Protein AF-A0A7L2CNX6-F1 (afdb_monomer)

Radius of gyration: 17.87 Å; Cα contacts (8 Å, |Δi|>4): 231; chains: 1; bounding box: 44×36×53 Å

Organism: Catharus fuscescens (NCBI:txid159581)

Secondary structure (DSSP, 8-state):
-HHHHHHHHHHHHHHHTT--EEETTEEE-GGGSTTHHHHHHHHHHHHHHHHIIIIIHH-GGGHHHHHHHHHHHHHH-HHHHHHHHHHHHHH-GGGTT--PPPPTT--HHHHHHHHT--EETTEEPPHHHHHHHHHHHHHHHHHHTT----SS---S--TT-HHHHHHHHHHHHTSPPPTTHHHHHHHHHHHHH-

Foldseek 3Di:
DVVVLVVVLCQLLCQLVQHWHDDPNDTDHLVVDPCSNVVSLLVVLLVLLVCLQPVCLVVVVVLQSSLQSVQACCVVPVSSVVSNCVNLCQQQVLLVVDDDDDDPPDDPVNNLSSNNWDADPNDTDDPVSSLSSNLSSLSSVLNNQDHYHPDDDDDDDRSRHCVSVVVSLVSLVPDDDDPPNSVSSNVSSVVRHD

Structure (mmCIF, N/CA/C/O backbone):
data_AF-A0A7L2CNX6-F1
#
_entry.id   AF-A0A7L2CNX6-F1
#
loop_
_atom_site.group_PDB
_atom_site.id
_atom_site.type_symbol
_atom_site.label_atom_id
_atom_site.label_alt_id
_atom_site.label_comp_id
_atom_site.label_asym_id
_atom_site.label_entity_id
_atom_site.label_seq_id
_atom_site.pdbx_PDB_ins_code
_atom_site.Cartn_x
_atom_site.Cartn_y
_atom_site.Cartn_z
_atom_site.occupancy
_atom_site.B_iso_or_equiv
_atom_site.auth_seq_id
_atom_site.auth_comp_id
_atom_site.auth_asym_id
_atom_site.auth_atom_id
_atom_site.pdbx_PDB_model_num
ATOM 1 N N . ALA A 1 1 ? 5.196 7.530 21.872 1.00 60.91 1 ALA A N 1
ATOM 2 C CA . ALA A 1 1 ? 4.866 7.168 20.475 1.00 60.91 1 ALA A CA 1
ATOM 3 C C . ALA A 1 1 ? 3.649 6.236 20.382 1.00 60.91 1 ALA A C 1
ATOM 5 O O . ALA A 1 1 ? 2.694 6.595 19.706 1.00 60.91 1 ALA A O 1
ATOM 6 N N . GLY A 1 2 ? 3.628 5.094 21.087 1.00 75.31 2 GLY A N 1
ATOM 7 C CA . GLY A 1 2 ? 2.545 4.097 20.969 1.00 75.31 2 GLY A CA 1
ATOM 8 C C . GLY A 1 2 ? 1.130 4.559 21.358 1.00 75.31 2 GLY A C 1
ATOM 9 O O . GLY A 1 2 ? 0.169 4.114 20.741 1.00 75.31 2 GLY A O 1
ATOM 10 N N . SER A 1 3 ? 0.978 5.488 22.313 1.00 83.81 3 SER A N 1
ATOM 11 C CA . SER A 1 3 ? -0.341 6.018 22.715 1.00 83.81 3 SER A CA 1
ATOM 12 C C . SER A 1 3 ? -1.053 6.748 21.574 1.00 83.81 3 SER A C 1
ATOM 14 O O . SER A 1 3 ? -2.189 6.423 21.248 1.00 83.81 3 SER A O 1
ATOM 16 N N . LYS A 1 4 ? -0.351 7.660 20.893 1.00 90.31 4 LYS A N 1
ATOM 17 C CA . LYS A 1 4 ? -0.883 8.406 19.745 1.00 90.31 4 LYS A CA 1
ATOM 18 C C . LYS A 1 4 ? -1.206 7.490 18.561 1.00 90.31 4 LYS A C 1
ATOM 20 O O . LYS A 1 4 ? -2.188 7.702 17.860 1.00 90.31 4 LYS A O 1
ATOM 25 N N . LEU A 1 5 ? -0.406 6.443 18.353 1.00 93.00 5 LEU A N 1
ATOM 26 C CA . LEU A 1 5 ? -0.666 5.455 17.305 1.00 93.00 5 LEU A CA 1
ATOM 27 C C . LEU A 1 5 ? -1.949 4.661 17.580 1.00 93.00 5 LEU A C 1
ATOM 29 O O . LEU A 1 5 ? -2.739 4.414 16.672 1.00 93.00 5 LEU A O 1
ATOM 33 N N . ARG A 1 6 ? -2.180 4.311 18.849 1.00 94.50 6 ARG A N 1
ATOM 34 C CA . ARG A 1 6 ? -3.416 3.672 19.298 1.00 94.50 6 ARG A CA 1
ATOM 35 C C . ARG A 1 6 ? -4.632 4.577 19.129 1.00 94.50 6 ARG A C 1
ATOM 37 O O . ARG A 1 6 ? -5.648 4.100 18.648 1.00 94.50 6 ARG A O 1
ATOM 44 N N . GLU A 1 7 ? -4.520 5.868 19.426 1.00 94.50 7 GLU A N 1
ATOM 45 C CA . GLU A 1 7 ? -5.604 6.828 19.169 1.00 94.50 7 GLU A CA 1
ATOM 46 C C . GLU A 1 7 ? -5.980 6.890 17.682 1.00 94.50 7 GLU A C 1
ATOM 48 O O . GLU A 1 7 ? -7.164 6.883 17.341 1.00 94.50 7 GLU A O 1
ATOM 53 N N . VAL A 1 8 ? -4.983 6.909 16.787 1.00 95.31 8 VAL A N 1
ATOM 54 C CA . VAL A 1 8 ? -5.210 6.871 15.332 1.00 95.31 8 VAL A CA 1
ATOM 55 C C . VAL A 1 8 ? -5.908 5.573 14.929 1.00 95.31 8 VAL A C 1
ATOM 57 O O . VAL A 1 8 ? -6.919 5.617 14.226 1.00 95.31 8 VAL A O 1
ATOM 60 N N . PHE A 1 9 ? -5.411 4.431 15.408 1.00 96.81 9 PHE A N 1
ATOM 61 C CA . PHE A 1 9 ? -6.010 3.125 15.150 1.00 96.81 9 PHE A CA 1
ATOM 62 C C . PHE A 1 9 ? -7.468 3.055 15.620 1.00 96.81 9 PHE A C 1
ATOM 64 O O . PHE A 1 9 ? -8.355 2.712 14.839 1.00 96.81 9 PHE A O 1
ATOM 71 N N . ASP A 1 10 ? -7.728 3.432 16.873 1.00 96.00 10 ASP A N 1
ATOM 72 C CA . ASP A 1 10 ? -9.058 3.384 17.477 1.00 96.00 10 ASP A CA 1
ATOM 73 C C . ASP A 1 10 ? -10.023 4.319 16.737 1.00 96.00 10 ASP A C 1
ATOM 75 O O . ASP A 1 10 ? -11.170 3.947 16.483 1.00 96.00 10 ASP A O 1
ATOM 79 N N . LYS A 1 11 ? -9.564 5.507 16.320 1.00 96.44 11 LYS A N 1
ATOM 80 C CA . LYS A 1 11 ? -10.368 6.438 15.518 1.00 96.44 11 LYS A CA 1
ATOM 81 C C . LYS A 1 11 ? -10.762 5.834 14.168 1.00 96.44 11 LYS A C 1
ATOM 83 O O . LYS A 1 11 ? -11.933 5.910 13.800 1.00 96.44 11 LYS A O 1
ATOM 88 N N . ILE A 1 12 ? -9.820 5.217 13.452 1.00 97.31 12 ILE A N 1
ATOM 89 C CA . ILE A 1 12 ? -10.097 4.558 12.167 1.00 97.31 12 ILE A CA 1
ATOM 90 C C . ILE A 1 12 ? -11.059 3.385 12.378 1.00 97.31 12 ILE A C 1
ATOM 92 O O . ILE A 1 12 ? -12.101 3.322 11.729 1.00 97.31 12 ILE A O 1
ATOM 96 N N . ASN A 1 13 ? -10.755 2.493 13.322 1.00 97.00 13 ASN A N 1
ATOM 97 C CA . ASN A 1 13 ? -11.573 1.316 13.595 1.00 97.00 13 ASN A CA 1
ATOM 98 C C . ASN A 1 13 ? -13.007 1.688 14.007 1.00 97.00 13 ASN A C 1
ATOM 100 O O . ASN A 1 13 ? -13.966 1.070 13.545 1.00 97.00 13 ASN A O 1
ATOM 104 N N . ASN A 1 14 ? -13.172 2.724 14.836 1.00 97.19 14 ASN A N 1
ATOM 105 C CA . ASN A 1 14 ? -14.490 3.214 15.235 1.00 97.19 14 ASN A CA 1
ATOM 106 C C . ASN A 1 14 ? -15.290 3.736 14.032 1.00 97.19 14 ASN A C 1
ATOM 108 O O . ASN A 1 14 ? -16.451 3.353 13.892 1.00 97.19 14 ASN A O 1
ATOM 112 N N . LEU A 1 15 ? -14.672 4.530 13.146 1.00 97.38 15 LEU A N 1
ATOM 113 C CA . LEU A 1 15 ? -15.329 5.020 11.929 1.00 97.38 15 LEU A CA 1
ATOM 114 C C . LEU A 1 15 ? -15.769 3.860 11.022 1.00 97.38 15 LEU A C 1
ATOM 116 O O . LEU A 1 15 ? -16.915 3.830 10.581 1.00 97.38 15 LEU A O 1
ATOM 120 N N . LEU A 1 16 ? -14.886 2.881 10.786 1.00 97.06 16 LEU A N 1
ATOM 121 C CA . LEU A 1 16 ? -15.191 1.699 9.967 1.00 97.06 16 LEU A CA 1
ATOM 122 C C . LEU A 1 16 ? -16.268 0.800 10.591 1.00 97.06 16 LEU A C 1
ATOM 124 O O . LEU A 1 16 ? -17.010 0.138 9.875 1.00 97.06 16 LEU A O 1
ATOM 128 N N . SER A 1 17 ? -16.388 0.812 11.920 1.00 96.31 17 SER A N 1
ATOM 129 C CA . SER A 1 17 ? -17.415 0.069 12.664 1.00 96.31 17 SER A CA 1
ATOM 130 C C . SER A 1 17 ? -18.761 0.805 12.753 1.00 96.31 17 SER A C 1
ATOM 132 O O . SER A 1 17 ? -19.629 0.395 13.522 1.00 96.31 17 SER A O 1
ATOM 134 N N . GLY A 1 18 ? -18.942 1.918 12.032 1.00 95.38 18 GLY A N 1
ATOM 135 C CA . GLY A 1 18 ? -20.197 2.677 12.037 1.00 95.38 18 GLY A CA 1
ATOM 136 C C . GLY A 1 18 ? -20.381 3.624 13.223 1.00 95.38 18 GLY A C 1
ATOM 137 O O . GLY A 1 18 ? -21.450 4.218 13.362 1.00 95.38 18 GLY A O 1
ATOM 138 N N . LYS A 1 19 ? -19.372 3.778 14.089 1.00 96.69 19 LYS A N 1
ATOM 139 C CA . LYS A 1 19 ? -19.439 4.721 15.211 1.00 96.69 19 LYS A CA 1
ATOM 140 C C . LYS A 1 19 ? -19.106 6.130 14.734 1.00 96.69 19 LYS A C 1
ATOM 142 O O . LYS A 1 19 ? -18.299 6.326 13.827 1.00 96.69 19 LYS A O 1
ATOM 147 N N . ALA A 1 20 ? -19.683 7.115 15.412 1.00 95.12 20 ALA A N 1
ATOM 148 C CA . ALA A 1 20 ? -19.363 8.509 15.165 1.00 95.12 20 ALA A CA 1
ATOM 149 C C . ALA A 1 20 ? -17.946 8.845 15.662 1.00 95.12 20 ALA A C 1
ATOM 151 O O . ALA A 1 20 ? -17.548 8.446 16.760 1.00 95.12 20 ALA A O 1
ATOM 152 N N . VAL A 1 21 ? -17.194 9.605 14.869 1.00 96.25 21 VAL A N 1
ATOM 153 C CA . VAL A 1 21 ? -15.847 10.090 15.202 1.00 96.25 21 VAL A CA 1
ATOM 154 C C . VAL A 1 21 ? -15.786 11.608 15.088 1.00 96.25 21 VAL A C 1
ATOM 156 O O . VAL A 1 21 ? -16.472 12.207 14.266 1.00 96.25 21 VAL A O 1
ATOM 159 N N . GLN A 1 22 ? -14.960 12.241 15.920 1.00 92.81 22 GLN A N 1
ATOM 160 C CA . GLN A 1 22 ? -14.791 13.696 15.919 1.00 92.81 22 GLN A CA 1
ATOM 161 C C . GLN A 1 22 ? -13.712 14.127 14.915 1.00 92.81 22 GLN A C 1
ATOM 163 O O . GLN A 1 22 ? -12.582 13.617 14.933 1.00 92.81 22 GLN A O 1
ATOM 168 N N . THR A 1 23 ? -14.040 15.083 14.051 1.00 87.50 23 THR A N 1
ATOM 169 C CA . THR A 1 23 ? -13.145 15.687 13.055 1.00 87.50 23 THR A CA 1
ATOM 170 C C . THR A 1 23 ? -13.333 17.201 13.084 1.00 87.50 23 THR A C 1
ATOM 172 O O . THR A 1 23 ? -14.424 17.663 12.785 1.00 87.50 23 THR A O 1
ATOM 175 N N . GLU A 1 24 ? -12.311 17.975 13.461 1.00 83.44 24 GLU A N 1
ATOM 176 C CA . GLU A 1 24 ? -12.323 19.453 13.350 1.00 83.44 24 GLU A CA 1
ATOM 177 C C . GLU A 1 24 ? -13.603 20.136 13.892 1.00 83.44 24 GLU A C 1
ATOM 179 O O . GLU A 1 24 ? -14.121 21.085 13.317 1.00 83.44 24 GLU A O 1
ATOM 184 N N . GLY A 1 25 ? -14.141 19.633 15.011 1.00 85.06 25 GLY A N 1
ATOM 185 C CA . GLY A 1 25 ? -15.358 20.161 15.646 1.00 85.06 25 GLY A CA 1
ATOM 186 C C . GLY A 1 25 ? -16.683 19.588 15.123 1.00 85.06 25 GLY A C 1
ATOM 187 O O . GLY A 1 25 ? -17.740 19.954 15.630 1.00 85.06 25 GLY A O 1
ATOM 188 N N . GLN A 1 26 ? -16.648 18.669 14.158 1.00 89.31 26 GLN A N 1
ATOM 189 C CA . GLN A 1 26 ? -17.812 17.969 13.616 1.00 89.31 26 GLN A CA 1
ATOM 190 C C . GLN A 1 26 ? -17.783 16.476 13.962 1.00 89.31 26 GLN A C 1
ATOM 192 O O . GLN A 1 26 ? -16.728 15.842 13.986 1.00 89.31 26 GLN A O 1
ATOM 197 N N . SER A 1 27 ? -18.961 15.898 14.200 1.00 93.06 27 SER A N 1
ATOM 198 C CA . SER A 1 27 ? -19.123 14.459 14.408 1.00 93.06 27 SER A CA 1
ATOM 199 C C . SER A 1 27 ? -19.567 13.793 13.107 1.00 93.06 27 SER A C 1
ATOM 201 O O . SER A 1 27 ? -20.631 14.111 12.575 1.00 93.06 27 SER A O 1
ATOM 203 N N . VAL A 1 28 ? -18.748 12.876 12.593 1.00 94.31 28 VAL A N 1
ATOM 204 C CA . VAL A 1 28 ? -18.967 12.193 11.311 1.00 94.31 28 VAL A CA 1
ATOM 205 C C . VAL A 1 28 ? -19.185 10.704 11.555 1.00 94.31 28 VAL A C 1
ATOM 207 O O . VAL A 1 28 ? -18.494 10.100 12.374 1.00 94.31 28 VAL A O 1
ATOM 210 N N . SER A 1 29 ? -20.125 10.100 10.827 1.00 95.19 29 SER A N 1
ATOM 211 C CA . SER A 1 29 ? -20.353 8.652 10.827 1.00 95.19 29 SER A CA 1
ATOM 212 C C . SER A 1 29 ? -20.569 8.146 9.405 1.00 95.19 29 SER A C 1
ATOM 214 O O . SER A 1 29 ? -21.284 8.771 8.623 1.00 95.19 29 SER A O 1
ATOM 216 N N . VAL A 1 30 ? -20.029 6.968 9.085 1.00 95.88 30 VAL A N 1
ATOM 217 C CA . VAL A 1 30 ? -20.265 6.312 7.786 1.00 95.88 30 VAL A 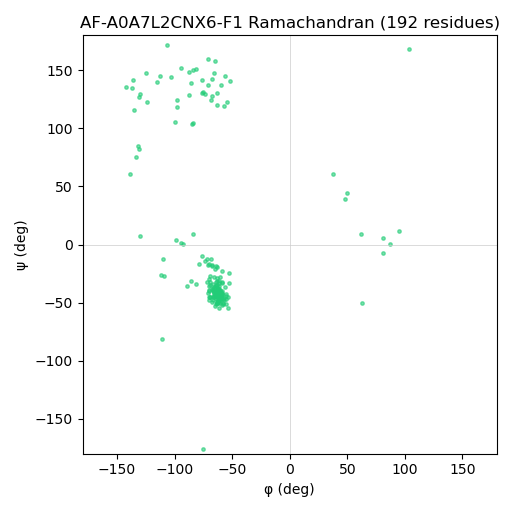CA 1
ATOM 218 C C . VAL A 1 30 ? -21.729 5.920 7.570 1.00 95.88 30 VAL A C 1
ATOM 220 O O . VAL A 1 30 ? -22.137 5.727 6.431 1.00 95.88 30 VAL A O 1
ATOM 223 N N . THR A 1 31 ? -22.535 5.846 8.635 1.00 94.62 31 THR A N 1
ATOM 224 C CA . THR A 1 31 ? -23.971 5.525 8.559 1.00 94.62 31 THR A CA 1
ATOM 225 C C . THR A 1 31 ? -24.836 6.685 8.059 1.00 94.62 31 THR A C 1
ATOM 227 O O . THR A 1 31 ? -26.009 6.478 7.762 1.00 94.62 31 THR A O 1
ATOM 230 N N . GLN A 1 32 ? -24.277 7.895 7.930 1.00 94.25 32 GLN A N 1
ATOM 231 C CA . GLN A 1 32 ? -24.988 9.070 7.407 1.00 94.25 32 GLN A CA 1
ATOM 232 C C . GLN A 1 32 ? -25.280 8.976 5.902 1.00 94.25 32 GLN A C 1
ATOM 234 O O . GLN A 1 32 ? -26.114 9.723 5.396 1.00 94.25 32 GLN A O 1
ATOM 239 N N . HIS A 1 33 ? -24.608 8.077 5.176 1.00 95.38 33 HIS A N 1
ATOM 240 C CA . HIS A 1 33 ? -24.810 7.893 3.744 1.00 95.38 33 HIS A CA 1
ATOM 241 C C . HIS A 1 33 ? -24.725 6.405 3.373 1.00 95.38 33 HIS A C 1
ATOM 243 O O . HIS A 1 33 ? -23.776 5.740 3.788 1.00 95.38 33 HIS A O 1
ATOM 249 N N . PRO A 1 34 ? -25.637 5.867 2.541 1.00 95.69 34 PRO A N 1
ATOM 250 C CA . PRO A 1 34 ? -25.654 4.439 2.202 1.00 95.69 34 PRO A CA 1
ATOM 251 C C . PRO A 1 34 ? -24.363 3.955 1.520 1.00 95.69 34 PRO A C 1
ATOM 253 O O . PRO A 1 34 ? -23.979 2.803 1.674 1.00 95.69 34 PRO A O 1
ATOM 256 N N . GLN A 1 35 ? -23.663 4.838 0.802 1.00 97.06 35 GLN A N 1
ATOM 257 C CA . GLN A 1 35 ? -22.378 4.535 0.149 1.00 97.06 35 GLN A CA 1
ATOM 258 C C . GLN A 1 35 ? -21.151 4.905 1.004 1.00 97.06 35 GLN A C 1
ATOM 260 O O . GLN A 1 35 ? -20.018 4.767 0.547 1.00 97.06 35 GLN A O 1
ATOM 265 N N . GLY A 1 36 ? -21.359 5.419 2.222 1.00 96.56 36 GLY A N 1
ATOM 266 C CA . GLY A 1 36 ? -20.293 5.970 3.059 1.00 96.56 36 GLY A CA 1
ATOM 267 C C . GLY A 1 36 ? -19.232 4.934 3.418 1.00 96.56 36 GLY A C 1
ATOM 268 O O . GLY A 1 36 ? -18.043 5.207 3.280 1.00 96.56 36 GLY A O 1
ATOM 269 N N . LEU A 1 37 ? -19.650 3.729 3.815 1.00 96.81 37 LEU A N 1
ATOM 270 C CA . LEU A 1 37 ? -18.730 2.670 4.235 1.00 96.81 37 LEU A CA 1
ATOM 271 C C . LEU A 1 37 ? -17.796 2.226 3.097 1.00 96.81 37 LEU A C 1
ATOM 273 O O . LEU A 1 37 ? -16.577 2.223 3.264 1.00 96.81 37 LEU A O 1
ATOM 277 N N . ASP A 1 38 ? -18.358 1.930 1.925 1.00 97.25 38 ASP A N 1
ATOM 278 C CA . ASP A 1 38 ? -17.596 1.511 0.742 1.00 97.25 38 ASP A CA 1
ATOM 279 C C . ASP A 1 38 ? -16.625 2.599 0.275 1.00 97.25 38 ASP A C 1
ATOM 281 O O . ASP A 1 38 ? -15.468 2.317 -0.053 1.00 97.25 38 ASP A O 1
ATOM 285 N N . PHE A 1 39 ? -17.069 3.858 0.304 1.00 98.06 39 PHE A N 1
ATOM 286 C CA . PHE A 1 39 ? -16.223 4.998 -0.021 1.00 98.06 39 PHE A CA 1
ATOM 287 C C . PHE A 1 39 ? -15.055 5.154 0.962 1.00 98.06 39 PHE A C 1
ATOM 289 O O . PHE A 1 39 ? -13.919 5.369 0.530 1.00 98.06 39 PHE A O 1
ATOM 296 N N . VAL A 1 40 ? -15.301 5.014 2.271 1.00 98.00 40 VAL A N 1
ATOM 297 C CA . VAL A 1 40 ? -14.238 5.096 3.284 1.00 98.00 40 VAL A CA 1
ATOM 298 C C . VAL A 1 40 ? -13.248 3.945 3.140 1.00 98.00 40 VAL A C 1
ATOM 300 O O . VAL A 1 40 ? -12.048 4.203 3.212 1.00 98.00 40 VAL A O 1
ATOM 303 N N . TYR A 1 41 ? -13.696 2.713 2.872 1.00 98.44 41 TYR A N 1
ATOM 304 C CA . TYR A 1 41 ? -12.778 1.600 2.605 1.00 98.44 41 TYR A CA 1
ATOM 305 C C . TYR A 1 41 ? -11.836 1.905 1.438 1.00 98.44 41 TYR A C 1
ATOM 307 O O . TYR A 1 41 ? -10.620 1.768 1.582 1.00 98.44 41 TYR A O 1
ATOM 315 N N . TYR A 1 42 ? -12.383 2.393 0.321 1.00 98.69 42 TYR A N 1
ATOM 316 C CA . TYR A 1 42 ? -11.588 2.781 -0.842 1.00 98.69 42 TYR A CA 1
ATOM 317 C C . TYR A 1 42 ? -10.593 3.901 -0.513 1.00 98.69 42 TYR A C 1
ATOM 319 O O . TYR A 1 42 ? -9.396 3.777 -0.772 1.00 98.69 42 TYR A O 1
ATOM 327 N N . LYS A 1 43 ? -11.060 4.991 0.108 1.00 98.56 43 LYS A N 1
ATOM 328 C CA . LYS A 1 43 ? -10.210 6.154 0.399 1.00 98.56 43 LYS A CA 1
ATOM 329 C C . LYS A 1 43 ? -9.153 5.892 1.458 1.00 98.56 43 LYS A C 1
ATOM 331 O O . LYS A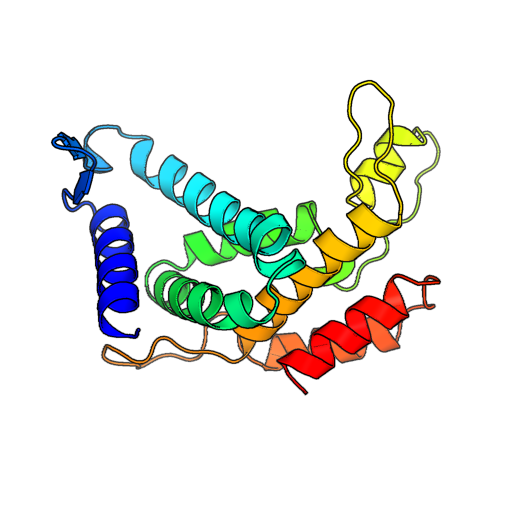 1 43 ? -8.049 6.422 1.343 1.00 98.56 43 LYS A O 1
ATOM 336 N N . LEU A 1 44 ? -9.459 5.076 2.459 1.00 98.56 44 LEU A N 1
ATOM 337 C CA . LEU A 1 44 ? -8.498 4.685 3.481 1.00 98.56 44 LEU A CA 1
ATOM 338 C C . LEU A 1 44 ? -7.378 3.827 2.880 1.00 98.56 44 LEU A C 1
ATOM 340 O O . LEU A 1 44 ? -6.204 4.126 3.089 1.00 98.56 44 LEU A O 1
ATOM 344 N N . ALA A 1 45 ? -7.734 2.813 2.089 1.00 98.75 45 ALA A N 1
ATOM 345 C CA . ALA A 1 45 ? -6.770 1.974 1.385 1.00 98.75 45 ALA A CA 1
ATOM 346 C C . ALA A 1 45 ? -5.888 2.790 0.421 1.00 98.75 45 ALA A C 1
ATOM 348 O O . ALA A 1 45 ? -4.661 2.677 0.460 1.00 98.75 45 ALA A O 1
ATOM 349 N N . GLU A 1 46 ? -6.494 3.682 -0.376 1.00 98.69 46 GLU A N 1
ATOM 350 C CA . GLU A 1 46 ? -5.774 4.627 -1.242 1.00 98.69 46 GLU A CA 1
ATOM 351 C C . GLU A 1 46 ? -4.782 5.482 -0.432 1.00 98.69 46 GLU A C 1
ATOM 353 O O . GLU A 1 46 ? -3.648 5.712 -0.860 1.00 98.69 46 GLU A O 1
ATOM 358 N N . LYS A 1 47 ? -5.194 5.954 0.753 1.00 98.62 47 LYS A N 1
ATOM 359 C CA . LYS A 1 47 ? -4.369 6.806 1.613 1.00 98.62 47 LYS A CA 1
ATOM 360 C C . LYS A 1 47 ? -3.149 6.070 2.167 1.00 98.62 47 LYS A C 1
ATOM 362 O O . LYS A 1 47 ? -2.079 6.673 2.198 1.00 98.62 47 LYS A O 1
ATOM 367 N N . PHE A 1 48 ? -3.272 4.798 2.550 1.00 98.62 48 PHE A N 1
ATOM 368 C CA . PHE A 1 48 ? -2.122 3.999 2.987 1.00 98.62 48 PHE A CA 1
ATOM 369 C C . PHE A 1 48 ? -1.073 3.846 1.881 1.00 98.62 48 PHE A C 1
ATOM 371 O O . PHE A 1 48 ? 0.106 4.088 2.128 1.00 98.62 48 PHE A O 1
ATOM 378 N N . VAL A 1 49 ? -1.492 3.548 0.645 1.00 98.69 49 VAL A N 1
ATOM 379 C CA . VAL A 1 49 ? -0.563 3.482 -0.500 1.00 98.69 49 VAL A CA 1
ATOM 380 C C . VAL A 1 49 ? 0.096 4.840 -0.757 1.00 98.69 49 VAL A C 1
ATOM 382 O O . VAL A 1 49 ? 1.300 4.902 -0.987 1.00 98.69 49 VAL A O 1
ATOM 385 N N . LYS A 1 50 ? -0.656 5.944 -0.631 1.00 98.44 50 LYS A N 1
ATOM 386 C CA . LYS A 1 50 ? -0.105 7.307 -0.751 1.00 98.44 50 LYS A CA 1
ATOM 387 C C . LYS A 1 50 ? 0.931 7.651 0.322 1.00 98.44 50 LYS A C 1
ATOM 389 O O . LYS A 1 50 ? 1.834 8.430 0.041 1.00 98.44 50 LYS A O 1
ATOM 394 N N . HIS A 1 51 ? 0.820 7.109 1.537 1.00 98.31 51 HIS A N 1
ATOM 395 C CA . HIS A 1 51 ? 1.890 7.256 2.529 1.00 98.31 51 HIS A CA 1
ATOM 396 C C . HIS A 1 51 ? 3.158 6.514 2.093 1.00 98.31 51 HIS A C 1
ATOM 398 O O . HIS A 1 51 ? 4.242 7.071 2.230 1.00 98.31 51 HIS A O 1
ATOM 404 N N . GLY A 1 52 ? 3.016 5.317 1.510 1.00 98.25 52 GLY A N 1
ATOM 405 C CA . GLY A 1 52 ? 4.125 4.581 0.896 1.00 98.25 52 GLY A CA 1
ATOM 406 C C . GLY A 1 52 ? 4.817 5.376 -0.215 1.00 98.25 52 GLY A C 1
ATOM 407 O O . GLY A 1 52 ? 6.030 5.501 -0.219 1.00 98.25 52 GLY A O 1
ATOM 408 N N . GLU A 1 53 ? 4.030 5.964 -1.115 1.00 97.12 53 GLU A N 1
ATOM 409 C CA . GLU A 1 53 ? 4.505 6.765 -2.255 1.00 97.12 53 GLU A CA 1
ATOM 410 C C . GLU A 1 53 ? 5.139 8.112 -1.862 1.00 97.12 53 GLU A C 1
ATOM 412 O O . GLU A 1 53 ? 5.937 8.666 -2.613 1.00 97.12 53 GLU A O 1
ATOM 417 N N . GLY A 1 54 ? 4.740 8.677 -0.721 1.00 96.81 54 GLY A N 1
ATOM 418 C CA . GLY A 1 54 ? 5.179 9.993 -0.266 1.00 96.81 54 GLY A CA 1
ATOM 419 C C . GLY A 1 54 ? 6.082 9.909 0.955 1.00 96.81 54 GLY A C 1
ATOM 420 O O . GLY A 1 54 ? 7.296 10.000 0.853 1.00 96.81 54 GLY A O 1
ATOM 421 N N . GLU A 1 55 ? 5.483 9.776 2.135 1.00 97.12 55 GLU A N 1
ATOM 422 C CA . GLU A 1 55 ? 6.189 9.863 3.418 1.00 97.12 55 GLU A CA 1
ATOM 423 C C . GLU A 1 55 ? 7.289 8.806 3.561 1.00 97.12 55 GLU A C 1
ATOM 425 O O . GLU A 1 55 ? 8.418 9.155 3.910 1.00 97.12 55 GLU A O 1
ATOM 430 N N . VAL A 1 56 ? 6.985 7.550 3.220 1.00 98.25 56 VAL A N 1
ATOM 431 C CA . VAL A 1 56 ? 7.936 6.435 3.328 1.00 98.25 56 VAL A CA 1
ATOM 432 C C . VAL A 1 56 ? 9.065 6.567 2.312 1.00 98.25 56 VAL A C 1
ATOM 434 O O . VAL A 1 56 ? 10.188 6.212 2.638 1.00 98.25 56 VAL A O 1
ATOM 437 N N . SER A 1 57 ? 8.813 7.140 1.133 1.00 95.69 57 SER A N 1
ATOM 438 C CA . SER A 1 57 ? 9.843 7.404 0.116 1.00 95.69 57 SER A CA 1
ATOM 439 C C . SER A 1 57 ? 10.904 8.425 0.538 1.00 95.69 57 SER A C 1
ATOM 441 O O . SER A 1 57 ? 11.980 8.453 -0.053 1.00 95.69 57 SER A O 1
ATOM 443 N N . PHE A 1 58 ? 10.617 9.275 1.531 1.00 94.19 58 PHE A N 1
ATOM 444 C CA . PHE A 1 58 ? 11.579 10.250 2.071 1.00 94.19 58 PHE A CA 1
ATOM 445 C C . PHE A 1 58 ? 12.058 9.904 3.486 1.00 94.19 58 PHE A C 1
ATOM 447 O O . PHE A 1 58 ? 13.162 10.281 3.868 1.00 94.19 58 PHE A O 1
ATOM 454 N N . HIS A 1 59 ? 11.238 9.197 4.266 1.00 96.94 59 HIS A N 1
ATOM 455 C CA . HIS A 1 59 ? 11.511 8.837 5.655 1.00 96.94 59 HIS A CA 1
ATOM 456 C C . HIS A 1 59 ? 11.224 7.349 5.845 1.00 96.94 59 HIS A C 1
ATOM 458 O O . HIS A 1 59 ? 10.132 6.966 6.267 1.00 96.94 59 HIS A O 1
ATOM 464 N N . HIS A 1 60 ? 12.200 6.502 5.523 1.00 96.69 60 HIS A N 1
ATOM 465 C CA . HIS A 1 60 ? 12.007 5.050 5.447 1.00 96.69 60 HIS A CA 1
ATOM 466 C C . HIS A 1 60 ? 11.455 4.451 6.757 1.00 96.69 60 HIS A C 1
ATOM 468 O O . HIS A 1 60 ? 10.560 3.608 6.723 1.00 96.69 60 HIS A O 1
ATOM 474 N N . ASP A 1 61 ? 11.888 4.968 7.911 1.00 95.62 61 ASP A N 1
ATOM 475 C CA . ASP A 1 61 ? 11.436 4.531 9.241 1.00 95.62 61 ASP A CA 1
ATOM 476 C C . ASP A 1 61 ? 9.938 4.763 9.498 1.00 95.62 61 ASP A C 1
ATOM 478 O O . ASP A 1 61 ? 9.343 4.124 10.370 1.00 95.62 61 ASP A O 1
ATOM 482 N N . SER A 1 62 ? 9.288 5.649 8.732 1.00 97.38 62 SER A N 1
ATOM 483 C CA . SER A 1 62 ? 7.836 5.856 8.821 1.00 97.38 62 SER A CA 1
ATOM 484 C C . SER A 1 62 ? 7.036 4.635 8.342 1.00 97.38 62 SER A C 1
ATOM 486 O O . SER A 1 62 ? 5.875 4.481 8.734 1.00 97.38 62 SER A O 1
ATOM 488 N N . ALA A 1 63 ? 7.654 3.712 7.587 1.00 98.25 63 ALA A N 1
ATOM 489 C CA . ALA A 1 63 ? 7.018 2.474 7.141 1.00 98.25 63 ALA A CA 1
ATOM 490 C C . ALA A 1 63 ? 6.431 1.674 8.311 1.00 98.25 63 ALA A C 1
ATOM 492 O O . ALA A 1 63 ? 5.287 1.232 8.237 1.00 98.25 63 ALA A O 1
ATOM 493 N N . PHE A 1 64 ? 7.171 1.529 9.415 1.00 97.62 64 PHE A N 1
ATOM 494 C CA . PHE A 1 64 ? 6.785 0.686 10.550 1.00 97.62 64 PHE A CA 1
ATOM 495 C C . PHE A 1 64 ? 5.519 1.166 11.288 1.00 97.62 64 PHE A C 1
ATOM 497 O O . PHE A 1 64 ? 4.587 0.368 11.442 1.00 97.62 64 PHE A O 1
ATOM 504 N N . PRO A 1 65 ? 5.410 2.435 11.742 1.00 97.44 65 PRO A N 1
ATOM 505 C CA . PRO A 1 65 ? 4.190 2.912 12.391 1.00 97.44 65 PRO A CA 1
ATOM 506 C C . PRO A 1 65 ? 2.979 2.922 11.447 1.00 97.44 65 PRO A C 1
ATOM 508 O O . PRO A 1 65 ? 1.864 2.666 11.901 1.00 97.44 65 PRO A O 1
ATOM 511 N N . ILE A 1 66 ? 3.164 3.161 10.144 1.00 98.06 66 ILE A N 1
ATOM 512 C CA . ILE A 1 66 ? 2.065 3.089 9.168 1.00 98.06 66 ILE A CA 1
ATOM 513 C C . ILE A 1 66 ? 1.615 1.631 8.977 1.00 98.06 66 ILE A C 1
ATOM 515 O O . ILE A 1 66 ? 0.421 1.326 9.055 1.00 98.06 66 ILE A O 1
ATOM 519 N N . ALA A 1 67 ? 2.571 0.720 8.780 1.00 98.00 67 ALA A N 1
ATOM 520 C CA . ALA A 1 67 ? 2.330 -0.696 8.534 1.00 98.00 67 ALA A CA 1
ATOM 521 C C . ALA A 1 67 ? 1.632 -1.394 9.704 1.00 98.00 67 ALA A C 1
ATOM 523 O O . ALA A 1 67 ? 0.698 -2.162 9.482 1.00 98.00 67 ALA A O 1
ATOM 524 N N . VAL A 1 68 ? 2.024 -1.108 10.950 1.00 96.56 68 VAL A N 1
ATOM 525 C CA . VAL A 1 68 ? 1.404 -1.756 12.117 1.00 96.56 68 VAL A CA 1
ATOM 526 C C . VAL A 1 68 ? -0.068 -1.354 12.287 1.00 96.56 68 VAL A C 1
ATOM 528 O O . VAL A 1 68 ? -0.885 -2.189 12.678 1.00 96.56 68 VAL A O 1
ATOM 531 N N . VAL A 1 69 ? -0.429 -0.108 11.946 1.00 97.50 69 VAL A N 1
ATOM 532 C CA . VAL A 1 69 ? -1.830 0.347 11.938 1.00 97.50 69 VAL A CA 1
ATOM 533 C C . VAL A 1 69 ? -2.605 -0.362 10.834 1.00 97.50 69 VAL A C 1
ATOM 535 O O . VAL A 1 69 ? -3.668 -0.914 11.111 1.00 97.50 69 VAL A O 1
ATOM 538 N N . LEU A 1 70 ? -2.076 -0.392 9.605 1.00 97.94 70 LEU A N 1
ATOM 539 C CA . LEU A 1 70 ? -2.735 -1.078 8.493 1.00 97.94 70 LEU A CA 1
ATOM 540 C C . LEU A 1 70 ? -2.904 -2.577 8.767 1.00 97.94 70 LEU A C 1
ATOM 542 O O . LEU A 1 70 ? -3.993 -3.091 8.553 1.00 97.94 70 LEU A O 1
ATOM 546 N N . SER A 1 71 ? -1.889 -3.262 9.301 1.00 96.06 71 SER A N 1
ATOM 547 C CA . SER A 1 71 ? -1.973 -4.682 9.675 1.00 96.06 71 SER A CA 1
ATOM 548 C C . SER A 1 71 ? -3.141 -4.946 10.636 1.00 96.06 71 SER A C 1
ATOM 550 O O . SER A 1 71 ? -3.970 -5.818 10.383 1.00 96.06 71 SER A O 1
ATOM 552 N N . GLY A 1 72 ? -3.296 -4.130 11.686 1.00 95.31 72 GLY A N 1
ATOM 553 C CA . GLY A 1 72 ? -4.431 -4.269 12.604 1.00 95.31 72 GLY A CA 1
ATOM 554 C C . GLY A 1 72 ? -5.784 -3.936 11.969 1.00 95.31 72 GLY A C 1
ATOM 555 O O . GLY A 1 72 ? -6.777 -4.602 12.251 1.00 95.31 72 GLY A O 1
ATOM 556 N N . ILE A 1 73 ? -5.844 -2.912 11.109 1.00 97.00 73 ILE A N 1
ATOM 557 C CA . ILE A 1 73 ? -7.084 -2.572 10.400 1.00 97.00 73 ILE A CA 1
ATOM 558 C C . ILE A 1 73 ? -7.455 -3.685 9.422 1.00 97.00 73 ILE A C 1
ATOM 560 O O . ILE A 1 73 ? -8.630 -4.008 9.320 1.00 97.00 73 ILE A O 1
ATOM 564 N N . TRP A 1 74 ? -6.481 -4.303 8.759 1.00 96.75 74 TRP A N 1
ATOM 565 C CA . TRP A 1 74 ? -6.687 -5.442 7.868 1.00 96.75 74 TRP A CA 1
ATOM 566 C C . TRP A 1 74 ? -7.232 -6.649 8.635 1.00 96.75 74 TRP A C 1
ATOM 568 O O . TRP A 1 74 ? -8.191 -7.270 8.187 1.00 96.75 74 TRP A O 1
ATOM 578 N N . GLU A 1 75 ? -6.691 -6.945 9.820 1.00 94.06 75 GLU A N 1
ATOM 579 C CA . GLU A 1 75 ? -7.204 -8.025 10.676 1.00 94.06 75 GLU A CA 1
ATOM 580 C C . GLU A 1 75 ? -8.681 -7.834 11.055 1.00 94.06 75 GLU A C 1
ATOM 582 O O . GLU A 1 75 ? -9.438 -8.804 11.071 1.00 94.06 75 GLU A O 1
ATOM 587 N N . LEU A 1 76 ? -9.099 -6.599 11.349 1.00 94.31 76 LEU A N 1
ATOM 588 C CA . LEU A 1 76 ? -10.478 -6.293 11.750 1.00 94.31 76 LEU A CA 1
ATOM 589 C C . LEU A 1 76 ? -11.423 -6.064 10.561 1.00 94.31 76 LEU A C 1
ATOM 591 O O . LEU A 1 76 ? -12.611 -6.367 10.650 1.00 94.31 76 LEU A O 1
ATOM 595 N N . HIS A 1 77 ? -10.904 -5.530 9.456 1.00 96.00 77 HIS A N 1
ATOM 596 C CA . HIS A 1 77 ? -11.649 -5.131 8.261 1.00 96.00 77 HIS A CA 1
ATOM 597 C C . HIS A 1 77 ? -10.941 -5.650 6.997 1.00 96.00 77 HIS A C 1
ATOM 599 O O . HIS A 1 77 ? -10.343 -4.853 6.266 1.00 96.00 77 HIS A O 1
ATOM 605 N N . PRO A 1 78 ? -11.025 -6.962 6.683 1.00 96.25 78 PRO A N 1
ATOM 606 C CA . PRO A 1 78 ? -10.270 -7.575 5.582 1.00 96.25 78 PRO A CA 1
ATOM 607 C C . PRO A 1 78 ? -10.432 -6.881 4.227 1.00 96.25 78 PRO A C 1
ATOM 609 O O . PRO A 1 78 ? -9.472 -6.753 3.471 1.00 96.25 78 PRO A O 1
ATOM 612 N N . ARG A 1 79 ? -11.619 -6.318 3.967 1.00 97.44 79 ARG A N 1
ATOM 613 C CA . ARG A 1 79 ? -11.924 -5.563 2.745 1.00 97.44 79 ARG A CA 1
ATOM 614 C C . ARG A 1 79 ? -11.007 -4.350 2.530 1.00 97.44 79 ARG A C 1
ATOM 616 O O . ARG A 1 79 ? -10.715 -4.019 1.385 1.00 97.44 79 ARG A O 1
ATOM 623 N N . VAL A 1 80 ? -10.533 -3.692 3.596 1.00 98.38 80 VAL A N 1
ATOM 624 C CA . VAL A 1 80 ? -9.550 -2.594 3.481 1.00 98.38 80 VAL A CA 1
ATOM 625 C C . VAL A 1 80 ? -8.231 -3.118 2.927 1.00 98.38 80 VAL A C 1
ATOM 627 O O . VAL A 1 80 ? -7.624 -2.467 2.082 1.00 98.38 80 VAL A O 1
ATOM 630 N N . GLY A 1 81 ? -7.812 -4.296 3.380 1.00 98.12 81 GLY A N 1
ATOM 631 C CA . GLY A 1 81 ? -6.596 -4.949 2.924 1.00 98.12 81 GLY A CA 1
ATOM 632 C C . GLY A 1 81 ? -6.643 -5.371 1.460 1.00 98.12 81 GLY A C 1
ATOM 633 O O . GLY A 1 81 ? -5.717 -5.075 0.707 1.00 98.12 81 GLY A O 1
ATOM 634 N N . ASP A 1 82 ? -7.760 -5.953 1.020 1.00 98.25 82 ASP A N 1
ATOM 635 C CA . ASP A 1 82 ? -7.951 -6.322 -0.389 1.00 98.25 82 ASP A CA 1
ATOM 636 C C . ASP A 1 82 ? -7.892 -5.091 -1.309 1.00 98.25 82 ASP A C 1
ATOM 638 O O . ASP A 1 82 ? -7.239 -5.105 -2.355 1.00 98.25 82 ASP A O 1
ATOM 642 N N . ILE A 1 83 ? -8.529 -3.986 -0.902 1.00 98.69 83 ILE A N 1
ATOM 643 C CA . ILE A 1 83 ? -8.504 -2.735 -1.673 1.00 98.69 83 ILE A CA 1
ATOM 644 C C . ILE A 1 83 ? -7.122 -2.064 -1.592 1.00 98.69 83 ILE A C 1
ATOM 646 O O . ILE A 1 83 ? -6.679 -1.455 -2.568 1.00 98.69 83 ILE A O 1
ATOM 650 N N . PHE A 1 84 ? -6.408 -2.203 -0.470 1.00 98.75 84 PHE A N 1
ATOM 651 C CA . PHE A 1 84 ? -5.021 -1.753 -0.347 1.00 98.75 84 PHE A CA 1
ATOM 652 C C . PHE A 1 84 ? -4.128 -2.477 -1.354 1.00 98.75 84 PHE A C 1
ATOM 654 O O . PHE A 1 84 ? -3.425 -1.808 -2.109 1.00 98.75 84 PHE A O 1
ATOM 661 N N . LEU A 1 85 ? -4.215 -3.810 -1.436 1.00 98.50 85 LEU A N 1
ATOM 662 C CA . LEU A 1 85 ? -3.493 -4.588 -2.444 1.00 98.50 85 LEU A CA 1
ATOM 663 C C . LEU A 1 85 ? -3.881 -4.156 -3.860 1.00 98.50 85 LEU A C 1
ATOM 665 O O . LEU A 1 85 ? -3.003 -3.967 -4.695 1.00 98.50 85 LEU A O 1
ATOM 669 N N . ALA A 1 86 ? -5.166 -3.912 -4.134 1.00 98.38 86 ALA A N 1
ATOM 670 C CA . ALA A 1 86 ? -5.601 -3.425 -5.444 1.00 98.38 86 ALA A CA 1
ATOM 671 C C . ALA A 1 86 ? -4.952 -2.076 -5.818 1.00 98.38 86 ALA A C 1
ATOM 673 O O . ALA A 1 86 ? -4.475 -1.903 -6.944 1.00 98.38 86 ALA A O 1
ATOM 674 N N . HIS A 1 87 ? -4.892 -1.125 -4.881 1.00 98.50 87 HIS A N 1
ATOM 675 C CA . HIS A 1 87 ? -4.208 0.151 -5.099 1.00 98.50 87 HIS A CA 1
ATOM 676 C C . HIS A 1 87 ? -2.697 -0.012 -5.247 1.00 98.50 87 HIS A C 1
ATOM 678 O O . HIS A 1 87 ? -2.117 0.582 -6.160 1.00 98.50 87 HIS A O 1
ATOM 684 N N . LEU A 1 88 ? -2.077 -0.808 -4.374 1.00 98.44 88 LEU A N 1
ATOM 685 C CA . LEU A 1 88 ? -0.640 -1.052 -4.362 1.00 98.44 88 LEU A CA 1
ATOM 686 C C . LEU A 1 88 ? -0.203 -1.714 -5.667 1.00 98.44 88 LEU A C 1
ATOM 688 O O . LEU A 1 88 ? 0.677 -1.191 -6.335 1.00 98.44 88 LEU A O 1
ATOM 692 N N . HIS A 1 89 ? -0.867 -2.792 -6.084 1.00 97.31 89 HIS A N 1
ATOM 693 C CA . HIS A 1 89 ? -0.539 -3.523 -7.309 1.00 97.31 89 HIS A CA 1
ATOM 694 C C . HIS A 1 89 ? -0.732 -2.664 -8.562 1.00 97.31 89 HIS A C 1
ATOM 696 O O . HIS A 1 89 ? 0.029 -2.782 -9.518 1.00 97.31 89 HIS A O 1
ATOM 702 N N . LYS A 1 90 ? -1.735 -1.776 -8.568 1.00 95.25 90 LYS A N 1
ATOM 703 C CA . LYS A 1 90 ? -1.957 -0.856 -9.689 1.00 95.25 90 LYS A CA 1
ATOM 704 C C . LYS A 1 90 ? -0.887 0.235 -9.765 1.00 95.25 90 LYS A C 1
ATOM 706 O O . LYS A 1 90 ? -0.483 0.599 -10.863 1.00 95.25 90 LYS A O 1
ATOM 711 N N . LYS A 1 91 ? -0.479 0.800 -8.624 1.00 96.31 91 LYS A N 1
ATOM 712 C CA . LYS A 1 91 ? 0.520 1.883 -8.572 1.00 96.31 91 LYS A CA 1
ATOM 713 C C . LYS A 1 91 ? 1.957 1.372 -8.661 1.00 96.31 91 LYS A C 1
ATOM 715 O O . LYS A 1 91 ? 2.796 2.050 -9.234 1.00 96.31 91 LYS A O 1
ATOM 720 N N . CYS A 1 92 ? 2.218 0.197 -8.106 1.00 97.12 92 CYS A N 1
ATOM 721 C CA . CYS A 1 92 ? 3.507 -0.472 -8.036 1.00 97.12 92 CYS A CA 1
ATOM 722 C C . CYS A 1 92 ? 3.327 -1.929 -8.500 1.00 97.12 92 CYS A C 1
ATOM 724 O O . CYS A 1 92 ? 3.193 -2.828 -7.664 1.00 97.12 92 CYS A O 1
ATOM 726 N N . PRO A 1 93 ? 3.312 -2.204 -9.818 1.00 95.12 93 PRO A N 1
ATOM 727 C CA . PRO A 1 93 ? 3.151 -3.571 -10.338 1.00 95.12 93 PRO A CA 1
ATOM 728 C C . PRO A 1 93 ? 4.246 -4.533 -9.842 1.00 95.12 93 PRO A C 1
ATOM 730 O O . PRO A 1 93 ? 4.032 -5.740 -9.735 1.00 95.12 93 PRO A O 1
ATOM 733 N N . TYR A 1 94 ? 5.393 -3.985 -9.442 1.00 95.81 94 TYR A N 1
ATOM 734 C CA . TYR A 1 94 ? 6.531 -4.702 -8.869 1.00 95.81 94 TYR A CA 1
ATOM 735 C C . TYR A 1 94 ? 6.270 -5.293 -7.473 1.00 95.81 94 TYR A C 1
ATOM 737 O O . TYR A 1 94 ? 7.031 -6.134 -7.003 1.00 95.81 94 TYR A O 1
ATOM 745 N N . SER A 1 95 ? 5.179 -4.904 -6.809 1.00 96.12 95 SER A N 1
ATOM 746 C CA . SER A 1 95 ? 4.707 -5.570 -5.585 1.00 96.12 95 SER A CA 1
ATOM 747 C C . SER A 1 95 ? 4.069 -6.948 -5.849 1.00 96.12 95 SER A C 1
ATOM 749 O O . SER A 1 95 ? 3.934 -7.735 -4.916 1.00 96.12 95 SER A O 1
ATOM 751 N N . VAL A 1 96 ? 3.742 -7.280 -7.110 1.00 93.44 96 VAL A N 1
ATOM 752 C CA . VAL A 1 96 ? 3.219 -8.594 -7.569 1.00 93.44 96 VAL A CA 1
ATOM 753 C C . VAL A 1 96 ? 4.304 -9.503 -8.186 1.00 93.44 96 VAL A C 1
ATOM 755 O O . VAL A 1 96 ? 4.041 -10.659 -8.510 1.00 93.44 96 VAL A O 1
ATOM 758 N N . PRO A 1 97 ? 5.573 -9.077 -8.175 1.00 80.94 97 PRO A N 1
ATOM 759 C CA . PRO A 1 97 ? 6.633 -9.486 -9.105 1.00 80.94 97 PRO A CA 1
ATOM 760 C C . PRO A 1 97 ? 6.189 -9.694 -10.547 1.00 80.94 97 PRO A C 1
ATOM 762 O O . PRO A 1 97 ? 6.283 -10.786 -11.104 1.00 80.94 97 PRO A O 1
ATOM 765 N N . PHE A 1 98 ? 5.671 -8.640 -11.166 1.00 84.56 98 PHE A N 1
ATOM 766 C CA . PHE A 1 98 ? 5.283 -8.680 -12.567 1.00 84.56 98 PHE A CA 1
ATOM 767 C C . PHE A 1 98 ? 5.877 -7.486 -13.308 1.00 84.56 98 PHE A C 1
ATOM 769 O O . PHE A 1 98 ? 5.717 -6.347 -12.872 1.00 84.56 98 PHE A O 1
ATOM 776 N N . TYR A 1 99 ? 6.533 -7.749 -14.440 1.00 86.00 99 TYR A N 1
ATOM 777 C CA . TYR A 1 99 ? 6.975 -6.726 -15.384 1.00 86.00 99 TYR A CA 1
ATOM 778 C C . TYR A 1 99 ? 5.971 -6.654 -16.537 1.00 86.00 99 TYR A C 1
ATOM 780 O O . TYR A 1 99 ? 5.936 -7.565 -17.369 1.00 86.00 99 TYR A O 1
ATOM 788 N N . PRO A 1 100 ? 5.121 -5.610 -16.592 1.00 83.69 100 PRO A N 1
ATOM 789 C CA . PRO A 1 100 ? 4.172 -5.448 -17.681 1.00 83.69 100 PRO A CA 1
ATOM 790 C C . PRO A 1 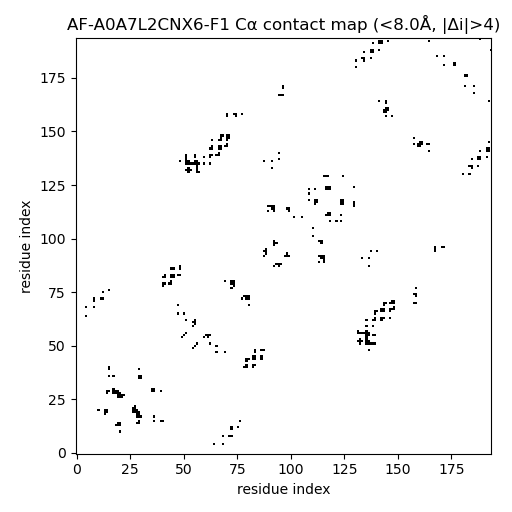100 ? 4.894 -5.412 -19.026 1.00 83.69 100 PRO A C 1
ATOM 792 O O . PRO A 1 100 ? 5.704 -4.526 -19.276 1.00 83.69 100 PRO A O 1
ATOM 795 N N . ALA A 1 101 ? 4.586 -6.362 -19.908 1.00 87.38 101 ALA A N 1
ATOM 796 C CA . ALA A 1 101 ? 5.058 -6.325 -21.284 1.00 87.38 101 ALA A CA 1
ATOM 797 C C . ALA A 1 101 ? 4.246 -5.304 -22.092 1.00 87.38 101 ALA A C 1
ATOM 799 O O . ALA A 1 101 ? 3.021 -5.204 -21.946 1.00 87.38 101 ALA A O 1
ATOM 800 N N . ARG A 1 102 ? 4.917 -4.569 -22.984 1.00 89.56 102 ARG A N 1
ATOM 801 C CA . ARG A 1 102 ? 4.234 -3.685 -23.930 1.00 89.56 102 ARG A CA 1
ATOM 802 C C . ARG A 1 102 ? 3.448 -4.528 -24.931 1.00 89.56 102 ARG A C 1
ATOM 804 O O . ARG A 1 102 ? 4.022 -5.374 -25.611 1.00 89.56 102 ARG A O 1
ATOM 811 N N . LYS A 1 103 ? 2.143 -4.281 -25.039 1.00 90.19 103 LYS A N 1
ATOM 812 C CA . LYS A 1 103 ? 1.302 -4.906 -26.064 1.00 90.19 103 LYS A CA 1
ATOM 813 C C . LYS A 1 103 ? 1.398 -4.123 -27.371 1.00 90.19 103 LYS A C 1
ATOM 815 O O . LYS A 1 103 ? 1.620 -2.910 -27.375 1.00 90.19 103 LYS A O 1
ATOM 820 N N . GLU A 1 104 ? 1.228 -4.825 -28.484 1.00 90.06 104 GLU A N 1
ATOM 821 C CA . GLU A 1 104 ? 1.147 -4.197 -29.800 1.00 90.06 104 GLU A CA 1
ATOM 822 C C . GLU A 1 104 ? -0.041 -3.221 -29.842 1.00 90.06 104 GLU A C 1
ATOM 824 O O . GLU A 1 104 ? -1.106 -3.493 -29.287 1.00 90.06 104 GLU A O 1
ATOM 829 N N . GLY A 1 105 ? 0.164 -2.040 -30.427 1.00 90.81 105 GLY A N 1
ATOM 830 C CA . GLY A 1 105 ? -0.836 -0.967 -30.450 1.00 90.81 105 GLY A CA 1
ATOM 831 C C . GLY A 1 105 ? -0.928 -0.112 -29.178 1.00 90.81 105 GLY A C 1
ATOM 832 O O . GLY A 1 105 ? -1.600 0.914 -29.210 1.00 90.81 105 GLY A O 1
ATOM 833 N N . THR A 1 106 ? -0.238 -0.455 -28.081 1.00 91.81 106 THR A N 1
ATOM 834 C CA . THR A 1 106 ? -0.196 0.399 -26.879 1.00 91.81 106 THR A CA 1
ATOM 835 C C . THR A 1 106 ? 0.731 1.598 -27.091 1.00 91.81 106 THR A C 1
ATOM 837 O O . THR A 1 106 ? 1.893 1.447 -27.513 1.00 91.81 106 THR A O 1
ATOM 840 N N . SER A 1 107 ? 0.229 2.796 -26.779 1.00 92.50 107 SER A N 1
ATOM 841 C CA . SER A 1 107 ? 1.027 4.024 -26.825 1.00 92.50 107 SER A CA 1
ATOM 842 C C . SER A 1 107 ? 2.156 3.990 -25.785 1.00 92.50 107 SER A C 1
ATOM 844 O O . SER A 1 107 ? 2.102 3.247 -24.804 1.00 92.50 107 SER A O 1
ATOM 846 N N . MET A 1 108 ? 3.208 4.790 -25.989 1.00 91.06 108 MET A N 1
ATOM 847 C CA . MET A 1 108 ? 4.302 4.860 -25.012 1.00 91.06 108 MET A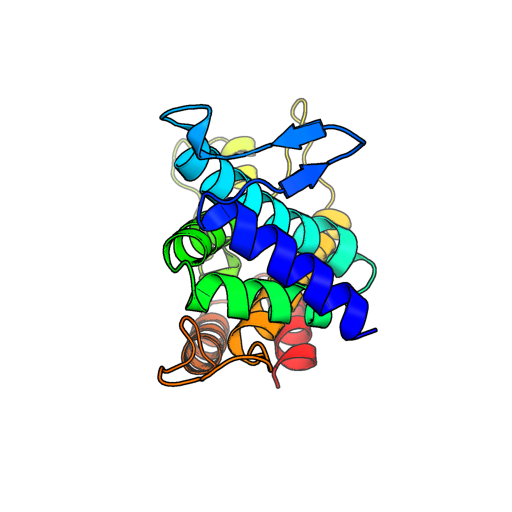 CA 1
ATOM 848 C C . MET A 1 108 ? 3.814 5.389 -23.654 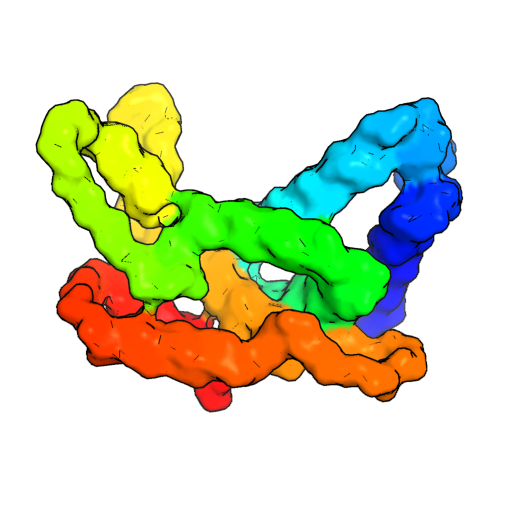1.00 91.06 108 MET A C 1
ATOM 850 O O . MET A 1 108 ? 4.219 4.867 -22.621 1.00 91.06 108 MET A O 1
ATOM 854 N N . GLU A 1 109 ? 2.897 6.360 -23.658 1.00 91.25 109 GLU A N 1
ATOM 855 C CA . GLU A 1 109 ? 2.314 6.917 -22.434 1.00 91.25 109 GLU A CA 1
ATOM 856 C C . GLU A 1 109 ? 1.524 5.865 -21.646 1.00 91.25 109 GLU A C 1
ATOM 858 O O . GLU A 1 109 ? 1.727 5.706 -20.442 1.00 91.25 109 GLU A O 1
ATOM 863 N N . GLU A 1 110 ? 0.634 5.121 -22.308 1.00 91.94 110 GLU A N 1
ATOM 864 C CA . GLU A 1 110 ? -0.130 4.056 -21.647 1.00 91.94 110 GLU A CA 1
ATOM 865 C C . GLU A 1 110 ? 0.798 2.981 -21.087 1.00 91.94 110 GLU A C 1
ATOM 867 O O . GLU A 1 110 ? 0.594 2.515 -19.966 1.00 91.94 110 GLU A O 1
ATOM 872 N N . TYR A 1 111 ? 1.851 2.633 -21.829 1.00 93.31 111 TYR A N 1
ATOM 873 C CA . TYR A 1 111 ? 2.849 1.681 -21.365 1.00 93.31 111 TYR A CA 1
ATOM 874 C C . TYR A 1 111 ? 3.592 2.184 -20.116 1.00 93.31 111 TYR A C 1
ATOM 876 O O . TYR A 1 111 ? 3.723 1.449 -19.141 1.00 93.31 111 TYR A O 1
ATOM 884 N N . GLN A 1 112 ? 3.996 3.454 -20.080 1.00 93.06 112 GLN A N 1
ATOM 885 C CA . GLN A 1 112 ? 4.624 4.060 -18.900 1.00 93.06 112 GLN A CA 1
ATOM 886 C C . GLN A 1 112 ? 3.679 4.088 -17.693 1.00 93.06 112 GLN A C 1
ATOM 888 O O . GLN A 1 112 ? 4.089 3.757 -16.579 1.00 93.06 112 GLN A O 1
ATOM 893 N N . ARG A 1 113 ? 2.390 4.384 -17.903 1.00 93.50 113 ARG A N 1
ATOM 894 C CA . ARG A 1 113 ? 1.376 4.284 -16.840 1.00 93.50 113 ARG A CA 1
ATOM 895 C C . ARG A 1 113 ? 1.216 2.851 -16.333 1.00 93.50 113 ARG A C 1
ATOM 897 O O . ARG A 1 113 ? 1.058 2.661 -15.131 1.00 93.50 113 ARG A O 1
ATOM 904 N N . MET A 1 114 ? 1.284 1.850 -17.216 1.00 93.06 114 MET A N 1
ATOM 905 C CA . MET A 1 114 ? 1.251 0.433 -16.824 1.00 93.06 114 MET A CA 1
ATOM 906 C C . MET A 1 114 ? 2.455 0.036 -15.967 1.00 93.06 114 MET A C 1
ATOM 908 O O . MET A 1 114 ? 2.296 -0.769 -15.055 1.00 93.06 114 MET A O 1
ATOM 912 N N . LEU A 1 115 ? 3.633 0.609 -16.230 1.00 93.56 115 LEU A N 1
ATOM 913 C CA . LEU A 1 115 ? 4.833 0.428 -15.405 1.00 93.56 115 LEU A CA 1
ATOM 914 C C . LEU A 1 115 ? 4.749 1.166 -14.052 1.00 93.56 115 LEU A C 1
ATOM 916 O O . LEU A 1 115 ? 5.542 0.899 -13.156 1.00 93.56 115 LEU A O 1
ATOM 920 N N . GLY A 1 116 ? 3.779 2.068 -13.873 1.00 94.88 116 GLY A N 1
ATOM 921 C CA . GLY A 1 116 ? 3.585 2.836 -12.639 1.00 94.88 116 GLY A CA 1
ATOM 922 C C . GLY A 1 116 ? 4.237 4.224 -12.636 1.00 94.88 116 GLY A C 1
ATOM 923 O O . GLY A 1 116 ? 4.309 4.858 -11.578 1.00 94.88 116 GLY A O 1
ATOM 924 N N . TYR A 1 117 ? 4.699 4.721 -13.790 1.00 96.25 117 TYR A N 1
ATOM 925 C CA . TYR A 1 117 ? 5.114 6.122 -13.917 1.00 96.25 117 TYR A CA 1
ATOM 926 C C . TYR A 1 117 ? 3.910 7.045 -13.787 1.00 96.25 117 TYR A C 1
ATOM 928 O O . TYR A 1 117 ? 2.825 6.776 -14.322 1.00 96.25 117 TYR A O 1
ATOM 936 N N . GLU A 1 118 ? 4.118 8.181 -13.127 1.00 95.06 118 GLU A N 1
ATOM 937 C CA . GLU A 1 118 ? 3.182 9.283 -13.273 1.00 95.06 118 GLU A CA 1
ATOM 938 C C . GLU A 1 118 ? 3.389 9.955 -14.632 1.00 95.06 118 GLU A C 1
ATOM 940 O O . GLU A 1 118 ? 4.504 10.300 -15.018 1.00 95.06 118 GLU A O 1
ATOM 945 N N . VAL A 1 119 ? 2.291 10.158 -15.359 1.00 93.38 119 VAL A N 1
ATOM 946 C CA . VAL A 1 119 ? 2.286 10.962 -16.582 1.00 93.38 119 VAL A CA 1
ATOM 947 C C . VAL A 1 119 ? 1.252 12.071 -16.424 1.00 93.38 119 VAL A C 1
ATOM 949 O O . VAL A 1 119 ? 0.077 11.795 -16.145 1.00 93.38 119 VAL A O 1
ATOM 952 N N . ARG A 1 120 ? 1.689 13.324 -16.558 1.00 91.50 120 ARG A N 1
ATOM 953 C CA . ARG A 1 120 ? 0.856 14.532 -16.440 1.00 91.50 120 ARG A CA 1
ATOM 954 C C . ARG A 1 120 ? 1.128 15.426 -17.639 1.00 91.50 120 ARG A C 1
ATOM 956 O O . ARG A 1 120 ? 2.285 15.705 -17.925 1.00 91.50 120 ARG A O 1
ATOM 963 N N . ASP A 1 121 ? 0.085 15.841 -18.352 1.00 89.00 121 ASP A N 1
ATOM 964 C CA . ASP A 1 121 ? 0.202 16.704 -19.537 1.00 89.00 121 ASP A CA 1
ATOM 965 C C . ASP A 1 121 ? 1.238 16.193 -20.560 1.00 89.00 121 ASP A C 1
ATOM 967 O O . ASP A 1 121 ? 2.070 16.946 -21.063 1.00 89.00 121 ASP A O 1
ATOM 971 N N . SER A 1 122 ? 1.218 14.881 -20.838 1.00 85.69 122 SER A N 1
ATOM 972 C CA . SER A 1 122 ? 2.191 14.169 -21.695 1.00 85.69 122 SER A CA 1
ATOM 973 C C . SER A 1 122 ? 3.651 14.190 -21.209 1.00 85.69 122 SER A C 1
ATOM 975 O O . SER A 1 122 ? 4.549 13.763 -21.933 1.00 85.69 122 SER A O 1
ATOM 977 N N . LYS A 1 123 ? 3.918 14.664 -19.986 1.00 93.12 123 LYS A N 1
ATOM 978 C CA . LYS A 1 123 ? 5.235 14.605 -19.346 1.00 93.12 123 LYS A CA 1
ATOM 979 C C . LYS A 1 123 ? 5.303 13.427 -18.395 1.00 93.12 123 LYS A C 1
ATOM 981 O O . LYS A 1 123 ? 4.482 13.293 -17.487 1.00 93.12 123 LYS A O 1
ATOM 986 N N . VAL A 1 124 ? 6.302 12.595 -18.627 1.00 95.00 124 VAL A N 1
ATOM 987 C CA . VAL A 1 124 ? 6.606 11.416 -17.826 1.00 95.00 124 VAL A CA 1
ATOM 988 C C . VAL A 1 124 ? 7.477 11.846 -16.663 1.00 95.00 124 VAL A C 1
ATOM 990 O O . VAL A 1 124 ? 8.364 12.685 -16.818 1.00 95.00 124 VAL A O 1
ATOM 993 N N . GLU A 1 125 ? 7.200 11.285 -15.500 1.00 95.75 125 GLU A N 1
ATOM 994 C CA . GLU A 1 125 ? 8.035 11.441 -14.323 1.00 95.75 125 GLU A CA 1
ATOM 995 C C . GLU A 1 125 ? 9.488 10.999 -14.571 1.00 95.75 125 GLU A C 1
ATOM 997 O O . GLU A 1 125 ? 9.758 10.038 -15.292 1.00 95.75 125 GLU A O 1
ATOM 1002 N N . GLU A 1 126 ? 10.425 11.700 -13.936 1.00 96.38 126 GLU A N 1
ATOM 1003 C CA . GLU A 1 126 ? 11.845 11.353 -13.954 1.00 96.38 126 GLU A CA 1
ATOM 1004 C C . GLU A 1 126 ? 12.129 10.026 -13.237 1.00 96.38 126 GLU A C 1
ATOM 1006 O O . GLU A 1 126 ? 11.499 9.691 -12.231 1.00 96.38 126 GLU A O 1
ATOM 1011 N N . GLN A 1 127 ? 13.140 9.300 -13.721 1.00 95.19 127 GLN A N 1
ATOM 1012 C CA . GLN A 1 127 ? 13.491 7.971 -13.219 1.00 95.19 127 GLN A CA 1
ATOM 1013 C C . GLN A 1 127 ? 13.747 7.953 -11.707 1.00 95.19 127 GLN A C 1
ATOM 1015 O O . GLN A 1 127 ? 13.226 7.085 -11.013 1.00 95.19 127 GLN A O 1
ATOM 1020 N N . ASP A 1 128 ? 14.484 8.929 -11.179 1.00 96.12 128 ASP A N 1
ATOM 1021 C CA . ASP A 1 128 ? 14.824 8.984 -9.753 1.00 96.12 128 ASP A CA 1
ATOM 1022 C C . ASP A 1 128 ? 13.591 9.188 -8.863 1.00 96.12 128 ASP A C 1
ATOM 1024 O O . ASP A 1 128 ? 13.497 8.608 -7.780 1.00 96.12 128 ASP A O 1
ATOM 1028 N N . HIS A 1 129 ? 12.627 10.000 -9.309 1.00 96.69 129 HIS A N 1
ATOM 1029 C CA . HIS A 1 129 ? 11.370 10.203 -8.587 1.00 96.69 129 HIS A CA 1
ATOM 1030 C C . HIS A 1 129 ? 10.512 8.938 -8.620 1.00 96.69 129 HIS A C 1
ATOM 1032 O O . HIS A 1 129 ? 10.047 8.485 -7.571 1.00 96.69 129 HIS A O 1
ATOM 1038 N N . PHE A 1 130 ? 10.400 8.311 -9.792 1.00 97.31 130 PHE A N 1
ATOM 1039 C CA . PHE A 1 130 ? 9.727 7.027 -9.952 1.00 97.31 130 PHE A CA 1
ATOM 1040 C C . PHE A 1 130 ? 10.318 5.958 -9.022 1.00 97.31 130 PHE A C 1
ATOM 1042 O O . PHE A 1 130 ? 9.588 5.325 -8.257 1.00 97.31 130 PHE A O 1
ATOM 1049 N N . LEU A 1 131 ? 11.644 5.796 -9.039 1.00 97.38 131 LEU A N 1
ATOM 1050 C CA . LEU A 1 131 ? 12.361 4.819 -8.226 1.00 97.38 131 LEU A CA 1
ATOM 1051 C C . LEU A 1 131 ? 12.119 5.056 -6.726 1.00 97.38 131 LEU A C 1
ATOM 1053 O O . LEU A 1 131 ? 11.725 4.130 -6.016 1.00 97.38 131 LEU A O 1
ATOM 1057 N N . LYS A 1 132 ? 12.215 6.305 -6.251 1.00 97.50 132 LYS A N 1
ATOM 1058 C CA . LYS A 1 132 ? 11.911 6.658 -4.850 1.00 97.50 132 LYS A CA 1
ATOM 1059 C C . LYS A 1 132 ? 10.478 6.307 -4.441 1.00 97.50 132 LYS A C 1
ATOM 1061 O O . LYS A 1 132 ? 10.265 5.768 -3.352 1.00 97.50 132 LYS A O 1
ATOM 1066 N N . ARG A 1 133 ? 9.484 6.570 -5.298 1.00 98.00 133 ARG A N 1
ATOM 1067 C CA . ARG A 1 133 ? 8.082 6.199 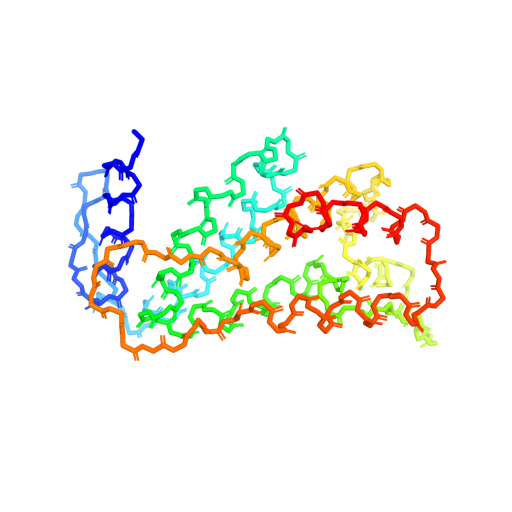-5.022 1.00 98.00 133 ARG A CA 1
ATOM 1068 C C . ARG A 1 133 ? 7.905 4.683 -4.927 1.00 98.00 133 ARG A C 1
ATOM 1070 O O . ARG A 1 133 ? 7.243 4.202 -4.008 1.00 98.00 133 ARG A O 1
ATOM 1077 N N . MET A 1 134 ? 8.504 3.927 -5.852 1.00 97.94 134 MET A N 1
ATOM 1078 C CA . MET A 1 134 ? 8.442 2.459 -5.837 1.00 97.94 134 MET A CA 1
ATOM 1079 C C . MET A 1 134 ? 9.128 1.873 -4.603 1.00 97.94 134 MET A C 1
ATOM 1081 O O . MET A 1 134 ? 8.553 1.001 -3.952 1.00 97.94 134 MET A O 1
ATOM 1085 N N . SER A 1 135 ? 10.296 2.407 -4.242 1.00 97.81 135 SER A N 1
ATOM 1086 C CA . SER A 1 135 ? 11.029 2.061 -3.023 1.00 97.81 135 SER A CA 1
ATOM 1087 C C . SER A 1 135 ? 10.152 2.209 -1.777 1.00 97.81 135 SER A C 1
ATOM 1089 O O . SER A 1 135 ? 9.929 1.237 -1.054 1.00 97.81 135 SER A O 1
ATOM 1091 N N . GLY A 1 136 ? 9.552 3.386 -1.569 1.00 98.50 136 GLY A N 1
ATOM 1092 C CA . GLY A 1 136 ? 8.708 3.639 -0.399 1.00 98.50 136 GLY A CA 1
ATOM 1093 C C . GLY A 1 136 ? 7.483 2.719 -0.315 1.00 98.50 136 GLY A C 1
ATOM 1094 O O . GLY A 1 136 ? 7.147 2.216 0.761 1.00 98.50 136 GLY A O 1
ATOM 1095 N N . MET A 1 137 ? 6.850 2.414 -1.454 1.00 98.69 137 MET A N 1
ATOM 1096 C CA . MET A 1 137 ? 5.739 1.456 -1.514 1.00 98.69 137 MET A CA 1
ATOM 1097 C C . MET A 1 137 ? 6.171 0.018 -1.177 1.00 98.69 137 MET A C 1
ATOM 1099 O O . MET A 1 137 ? 5.457 -0.664 -0.438 1.00 98.69 137 MET A O 1
ATOM 1103 N N . ILE A 1 138 ? 7.331 -0.439 -1.663 1.00 98.38 138 ILE A N 1
ATOM 1104 C CA . ILE A 1 138 ? 7.865 -1.773 -1.340 1.00 98.38 138 ILE A CA 1
ATOM 1105 C C . ILE A 1 138 ? 8.330 -1.859 0.116 1.00 98.38 138 ILE A C 1
ATOM 1107 O O . ILE A 1 138 ? 8.015 -2.846 0.779 1.00 98.38 138 ILE A O 1
ATOM 1111 N N . ARG A 1 139 ? 8.981 -0.821 0.656 1.00 98.69 139 ARG A N 1
ATOM 1112 C CA . ARG A 1 139 ? 9.343 -0.747 2.083 1.00 98.69 139 ARG A CA 1
ATOM 1113 C C . ARG A 1 139 ? 8.103 -0.835 2.973 1.00 98.69 139 ARG A C 1
ATOM 1115 O O . ARG A 1 139 ? 8.080 -1.605 3.932 1.00 98.69 139 ARG A O 1
ATOM 1122 N N . LEU A 1 140 ? 7.033 -0.113 2.625 1.00 98.75 140 LEU A N 1
ATOM 1123 C CA . LEU A 1 140 ? 5.762 -0.206 3.346 1.00 98.75 140 LEU A CA 1
ATOM 1124 C C . LEU A 1 140 ? 5.165 -1.622 3.264 1.00 98.75 140 LEU A C 1
ATOM 1126 O O . LEU A 1 140 ? 4.746 -2.167 4.283 1.00 98.75 140 LEU A O 1
ATOM 1130 N N . TYR A 1 141 ? 5.154 -2.233 2.077 1.00 98.44 141 TYR A N 1
ATOM 1131 C CA . TYR A 1 141 ? 4.682 -3.608 1.886 1.00 98.44 141 TYR A CA 1
ATOM 1132 C C . TYR A 1 141 ? 5.481 -4.625 2.720 1.00 98.44 141 TYR A C 1
ATOM 1134 O O . TYR A 1 141 ? 4.887 -5.435 3.436 1.00 98.44 141 TYR A O 1
ATOM 1142 N N . ALA A 1 142 ? 6.812 -4.534 2.691 1.00 98.25 142 ALA A N 1
ATOM 1143 C CA . ALA A 1 142 ? 7.729 -5.369 3.464 1.00 98.25 142 ALA A CA 1
ATOM 1144 C C . ALA A 1 142 ? 7.526 -5.213 4.984 1.00 98.25 142 ALA A C 1
ATOM 1146 O O . ALA A 1 142 ? 7.614 -6.185 5.734 1.00 98.25 142 ALA A O 1
ATOM 1147 N N . ALA A 1 143 ? 7.196 -4.010 5.462 1.00 98.31 143 ALA A N 1
ATOM 1148 C CA . ALA A 1 143 ? 6.840 -3.790 6.863 1.00 98.31 143 ALA A CA 1
ATOM 1149 C C . ALA A 1 143 ? 5.474 -4.413 7.224 1.00 98.31 143 ALA A C 1
ATOM 1151 O O . ALA A 1 143 ? 5.328 -5.002 8.296 1.00 98.31 143 ALA A O 1
ATOM 1152 N N . ILE A 1 144 ? 4.470 -4.340 6.340 1.00 97.88 144 ILE A N 1
ATOM 1153 C CA . ILE A 1 144 ? 3.124 -4.887 6.603 1.00 97.88 144 ILE A CA 1
ATOM 1154 C C . ILE A 1 144 ? 3.154 -6.406 6.784 1.00 97.88 144 ILE A C 1
ATOM 1156 O O . ILE A 1 144 ? 2.486 -6.913 7.678 1.00 97.88 144 ILE A O 1
ATOM 1160 N N . ILE A 1 145 ? 3.923 -7.137 5.971 1.00 96.81 145 ILE A N 1
ATOM 1161 C CA . ILE A 1 145 ? 3.909 -8.612 5.990 1.00 96.81 145 ILE A CA 1
ATOM 1162 C C . ILE A 1 145 ? 4.471 -9.242 7.274 1.00 96.81 145 ILE A C 1
ATOM 1164 O O . ILE A 1 145 ? 4.212 -10.416 7.549 1.00 96.81 145 ILE A O 1
ATOM 1168 N N . GLN A 1 146 ? 5.245 -8.480 8.050 1.00 94.75 146 GLN A N 1
ATOM 1169 C CA . GLN A 1 146 ? 5.936 -8.955 9.252 1.00 94.75 146 GLN A CA 1
ATOM 1170 C C . GLN A 1 146 ? 5.385 -8.355 10.553 1.00 94.75 146 GLN A C 1
ATOM 1172 O O . GLN A 1 146 ? 5.507 -8.965 11.617 1.00 94.75 146 GLN A O 1
ATOM 1177 N N . LEU A 1 147 ? 4.785 -7.162 10.494 1.00 95.12 147 LEU A N 1
ATOM 1178 C CA . LEU A 1 147 ? 4.290 -6.471 11.679 1.00 95.12 147 LEU A CA 1
ATOM 1179 C C . LEU A 1 147 ? 2.869 -6.888 12.011 1.00 95.12 147 LEU A C 1
ATOM 1181 O O . LEU A 1 147 ? 2.049 -7.153 11.143 1.00 95.12 147 LEU A O 1
ATOM 1185 N N . ARG A 1 148 ? 2.551 -6.871 13.304 1.00 92.56 148 ARG A N 1
ATOM 1186 C CA . ARG A 1 148 ? 1.213 -7.187 13.791 1.00 92.56 148 ARG A CA 1
ATOM 1187 C C . ARG A 1 148 ? 0.790 -6.210 14.869 1.00 92.56 148 ARG A C 1
ATOM 1189 O O . ARG A 1 148 ? 1.547 -5.971 15.811 1.00 92.56 148 ARG A O 1
ATOM 1196 N N . TRP A 1 149 ? -0.439 -5.706 14.781 1.00 93.31 149 TRP A N 1
ATOM 1197 C CA . TRP A 1 149 ? -0.987 -4.783 15.777 1.00 93.31 149 TRP A CA 1
ATOM 1198 C C . TRP A 1 149 ? -0.905 -5.374 17.190 1.00 93.31 149 TRP A C 1
ATOM 1200 O O . TRP A 1 149 ? -1.395 -6.477 17.393 1.00 93.31 149 TRP A O 1
ATOM 1210 N N . PRO A 1 150 ? -0.253 -4.739 18.179 1.00 90.56 150 PRO A N 1
ATOM 1211 C CA . PRO A 1 150 ? 0.072 -5.401 19.446 1.00 90.56 150 PRO A CA 1
ATOM 1212 C C . PRO A 1 150 ? -1.103 -5.506 20.430 1.00 90.56 150 PRO A C 1
ATOM 1214 O O . PRO A 1 150 ? -1.026 -6.303 21.361 1.00 90.56 150 PRO A O 1
ATOM 1217 N N . TYR A 1 151 ? -2.178 -4.736 20.241 1.00 87.06 151 TYR A N 1
ATOM 1218 C CA . TYR A 1 151 ? -3.298 -4.659 21.183 1.00 87.06 151 TYR A CA 1
ATOM 1219 C C . TYR A 1 151 ? -4.515 -5.463 20.700 1.00 87.06 151 TYR A C 1
ATOM 1221 O O . TYR A 1 151 ? -4.831 -5.462 19.516 1.00 87.06 151 TYR A O 1
ATOM 1229 N N . GLY A 1 152 ? -5.244 -6.093 21.625 1.00 78.50 152 GLY A N 1
ATOM 1230 C CA . GLY A 1 152 ? -6.435 -6.897 21.319 1.00 78.50 152 GLY A CA 1
ATOM 1231 C C . GLY A 1 152 ? -6.179 -8.406 21.371 1.00 78.50 152 GLY A C 1
ATOM 1232 O O . GLY A 1 152 ? -5.040 -8.856 21.483 1.00 78.50 152 GLY A O 1
ATOM 1233 N N . ASN A 1 153 ? -7.256 -9.195 21.343 1.00 71.62 153 ASN A N 1
ATOM 1234 C CA . ASN A 1 153 ? -7.166 -10.648 21.480 1.00 71.62 153 ASN A CA 1
ATOM 1235 C C . ASN A 1 153 ? -6.881 -11.288 20.110 1.00 71.62 153 ASN A C 1
ATOM 1237 O O . ASN A 1 153 ? -7.762 -11.366 19.256 1.00 71.62 153 ASN A O 1
ATOM 1241 N N . LYS A 1 154 ? -5.632 -11.706 19.883 1.00 69.31 154 LYS A N 1
ATOM 1242 C CA . LYS A 1 154 ? -5.172 -12.261 18.601 1.00 69.31 154 LYS A CA 1
ATOM 1243 C C . LYS A 1 154 ? -5.497 -13.748 18.514 1.00 69.31 154 LYS A C 1
ATOM 1245 O O . LYS A 1 154 ? -4.798 -14.552 19.120 1.00 69.31 154 LYS A O 1
ATOM 1250 N N . GLN A 1 155 ? -6.519 -14.120 17.746 1.00 63.84 155 GLN A N 1
ATOM 1251 C CA . GLN A 1 155 ? -6.883 -15.536 17.557 1.00 63.84 155 GLN A CA 1
ATOM 1252 C C . GLN A 1 155 ? -6.587 -16.079 16.146 1.00 63.84 155 GLN A C 1
ATOM 1254 O O . GLN A 1 155 ? -6.587 -17.290 15.957 1.00 63.84 155 GLN A O 1
ATOM 1259 N N . GLY A 1 156 ? -6.287 -15.218 15.163 1.00 77.38 156 GLY A N 1
ATOM 1260 C CA . GLY A 1 156 ? -6.043 -15.619 13.767 1.00 77.38 156 GLY A CA 1
ATOM 1261 C C . GLY A 1 156 ? -4.579 -15.559 13.314 1.00 77.38 156 GLY A C 1
ATOM 1262 O O . GLY A 1 156 ? -3.717 -15.008 14.007 1.00 77.38 156 GLY A O 1
ATOM 1263 N N . ALA A 1 157 ? -4.306 -16.085 12.119 1.00 86.00 157 ALA A N 1
ATOM 1264 C CA . ALA A 1 157 ? -3.058 -15.840 11.394 1.00 86.00 157 ALA A CA 1
ATOM 1265 C C . ALA A 1 157 ? -2.999 -14.391 10.872 1.00 86.00 157 ALA A C 1
ATOM 1267 O O . ALA A 1 157 ? -4.032 -13.735 10.744 1.00 86.00 157 ALA A O 1
ATOM 1268 N N . HIS A 1 158 ? -1.797 -13.890 10.571 1.00 90.62 158 HIS A N 1
ATOM 1269 C CA . HIS A 1 158 ? -1.646 -12.587 9.922 1.00 90.62 158 HIS A CA 1
ATOM 1270 C C . HIS A 1 158 ? -2.299 -12.629 8.524 1.00 90.62 158 HIS A C 1
ATOM 1272 O O . HIS A 1 158 ? -1.995 -13.557 7.768 1.00 90.62 158 HIS A O 1
ATOM 1278 N N . PRO A 1 159 ? -3.162 -11.661 8.156 1.00 89.12 159 PRO A N 1
ATOM 1279 C CA . PRO A 1 159 ? -3.965 -11.730 6.932 1.00 89.12 159 PRO A CA 1
ATOM 1280 C C . PRO A 1 159 ? -3.110 -11.744 5.658 1.00 89.12 159 PRO A C 1
ATOM 1282 O O . PRO A 1 159 ? -3.491 -12.351 4.663 1.00 89.12 159 PRO A O 1
ATOM 1285 N N . HIS A 1 160 ? -1.925 -11.133 5.715 1.00 95.75 160 HIS A N 1
ATOM 1286 C CA . HIS A 1 160 ? -0.968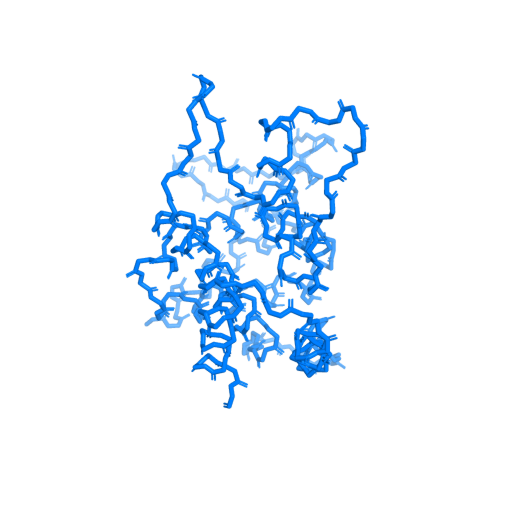 -11.068 4.610 1.00 95.75 160 HIS A CA 1
ATOM 1287 C C . HIS A 1 160 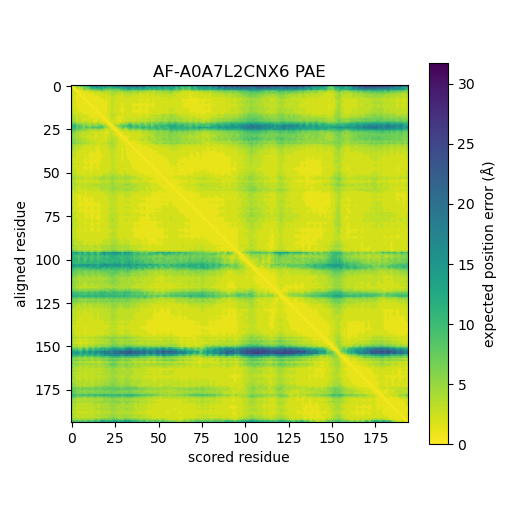? 0.460 -11.289 5.123 1.00 95.75 160 HIS A C 1
ATOM 1289 O O . HIS A 1 160 ? 1.249 -10.361 5.184 1.00 95.75 160 HIS A O 1
ATOM 1295 N N . GLY A 1 161 ? 0.736 -12.456 5.715 1.00 93.12 161 GLY A N 1
ATOM 1296 C CA . GLY A 1 161 ? 1.966 -12.717 6.491 1.00 93.12 161 GLY A CA 1
ATOM 1297 C C . GLY A 1 161 ? 3.254 -12.933 5.678 1.00 93.12 161 GLY A C 1
ATOM 1298 O O . GLY A 1 161 ? 3.257 -12.901 4.451 1.00 93.12 161 GLY A O 1
ATOM 1299 N N . LEU A 1 162 ? 4.348 -13.246 6.383 1.00 94.62 162 LEU A N 1
ATOM 1300 C CA . LEU A 1 162 ? 5.701 -13.444 5.829 1.00 94.62 162 LEU A CA 1
ATOM 1301 C C . LEU A 1 162 ? 5.804 -14.447 4.667 1.00 94.62 162 LEU A C 1
ATOM 1303 O O . LEU A 1 162 ? 6.706 -14.327 3.839 1.00 94.62 162 LEU A O 1
ATOM 1307 N N . SER A 1 163 ? 4.883 -15.408 4.549 1.00 95.81 163 SER A N 1
ATOM 1308 C CA . SER A 1 163 ? 4.850 -16.338 3.409 1.00 95.81 163 SER A CA 1
ATOM 1309 C C . SER A 1 163 ? 4.713 -15.616 2.063 1.00 95.81 163 SER A C 1
ATOM 1311 O O . SER A 1 163 ? 5.296 -16.053 1.068 1.00 95.81 163 SER A O 1
ATOM 1313 N N . TYR A 1 164 ? 4.004 -14.482 2.027 1.00 96.69 164 TYR A N 1
ATOM 1314 C CA . TYR A 1 164 ? 3.910 -13.632 0.840 1.00 96.69 164 TYR A CA 1
ATOM 1315 C C . TYR A 1 164 ? 5.228 -12.916 0.532 1.00 96.69 164 TYR A C 1
ATOM 1317 O O . TYR A 1 164 ? 5.521 -12.687 -0.638 1.00 96.69 164 TYR A O 1
ATOM 1325 N N . GLY A 1 165 ? 6.041 -12.617 1.549 1.00 96.75 165 GLY A N 1
ATOM 1326 C CA . GLY A 1 165 ? 7.379 -12.055 1.366 1.00 96.75 165 GLY A CA 1
ATOM 1327 C C . GLY A 1 165 ? 8.357 -13.053 0.756 1.00 96.75 165 GLY A C 1
ATOM 1328 O O . GLY A 1 165 ? 9.024 -12.737 -0.225 1.00 96.75 165 GLY A O 1
ATOM 1329 N N . TRP A 1 166 ? 8.362 -14.294 1.256 1.00 96.94 166 TRP A N 1
ATOM 1330 C CA . TRP A 1 166 ? 9.145 -15.375 0.647 1.00 96.94 166 TRP A CA 1
ATOM 1331 C C . TRP A 1 166 ? 8.764 -15.591 -0.821 1.00 96.94 166 TRP A C 1
ATOM 1333 O O . TRP A 1 166 ? 9.627 -15.667 -1.695 1.00 96.94 166 TRP A O 1
ATOM 1343 N N . ARG A 1 167 ? 7.456 -15.642 -1.104 1.00 96.94 167 ARG A N 1
ATOM 1344 C CA . ARG A 1 167 ? 6.951 -15.765 -2.473 1.00 96.94 167 ARG A CA 1
ATOM 1345 C C . ARG A 1 167 ? 7.394 -14.586 -3.344 1.00 96.94 167 ARG A C 1
ATOM 1347 O O . ARG A 1 167 ? 7.840 -14.824 -4.460 1.00 96.94 167 ARG A O 1
ATOM 1354 N N . TRP A 1 168 ? 7.290 -13.354 -2.843 1.00 97.50 168 TRP A N 1
ATOM 1355 C CA . TRP A 1 168 ? 7.717 -12.152 -3.562 1.00 97.50 168 TRP A CA 1
ATOM 1356 C C . TRP A 1 168 ? 9.201 -12.228 -3.937 1.00 97.50 168 TRP A C 1
ATOM 1358 O O . TRP A 1 168 ? 9.541 -12.093 -5.110 1.00 97.50 168 TRP A O 1
ATOM 1368 N N . LEU A 1 169 ? 10.067 -12.548 -2.970 1.00 97.12 169 LEU A N 1
ATOM 1369 C CA . LEU A 1 169 ? 11.510 -12.651 -3.188 1.00 97.12 169 LEU A CA 1
ATOM 1370 C C . LEU A 1 169 ? 11.848 -13.748 -4.204 1.00 97.12 169 LEU A C 1
ATOM 1372 O O . LEU A 1 169 ? 12.572 -13.503 -5.168 1.00 97.12 169 LEU A O 1
ATOM 1376 N N . ALA A 1 170 ? 11.275 -14.942 -4.032 1.00 97.00 170 ALA A N 1
ATOM 1377 C CA . ALA A 1 170 ? 11.483 -16.053 -4.954 1.00 97.00 170 ALA A CA 1
ATOM 1378 C C . ALA A 1 170 ? 11.000 -15.721 -6.374 1.00 97.00 170 ALA A C 1
ATOM 1380 O O . ALA A 1 170 ? 11.652 -16.091 -7.344 1.00 97.00 170 ALA A O 1
ATOM 1381 N N . GLN A 1 171 ? 9.870 -15.026 -6.524 1.00 96.31 171 GLN A N 1
ATOM 1382 C CA . GLN A 1 171 ? 9.376 -14.629 -7.842 1.00 96.31 171 GLN A CA 1
ATOM 1383 C C . GLN A 1 171 ? 10.259 -13.552 -8.479 1.00 96.31 171 GLN A C 1
ATOM 1385 O O . GLN A 1 171 ? 10.614 -13.710 -9.641 1.00 96.31 171 GLN A O 1
ATOM 1390 N N . MET A 1 172 ? 10.664 -12.517 -7.735 1.00 95.38 172 MET A N 1
ATOM 1391 C CA . MET A 1 172 ? 11.554 -11.463 -8.243 1.00 95.38 172 MET A CA 1
ATOM 1392 C C . MET A 1 172 ? 12.892 -12.023 -8.741 1.00 95.38 172 MET A C 1
ATOM 1394 O O . MET A 1 172 ? 13.350 -11.635 -9.809 1.00 95.38 172 MET A O 1
ATOM 1398 N N . LEU A 1 173 ? 13.489 -12.971 -8.010 1.00 95.44 173 LEU A N 1
ATOM 1399 C CA . LEU A 1 173 ? 14.763 -13.603 -8.386 1.00 95.44 173 LEU A CA 1
ATOM 1400 C C . LEU A 1 173 ? 14.660 -14.550 -9.593 1.00 95.44 173 LEU A C 1
ATOM 1402 O O . LEU A 1 173 ? 15.679 -14.887 -10.187 1.00 95.44 173 LEU A O 1
ATOM 1406 N N . ASN A 1 174 ? 13.450 -14.987 -9.948 1.00 95.50 174 ASN A N 1
ATOM 1407 C CA . ASN A 1 174 ? 13.200 -15.832 -11.118 1.00 95.50 174 ASN A CA 1
ATOM 1408 C C . ASN A 1 174 ? 12.837 -15.023 -12.378 1.00 95.50 174 ASN A C 1
ATOM 1410 O O . ASN A 1 174 ? 12.568 -15.618 -13.423 1.00 95.50 174 ASN A O 1
ATOM 1414 N N . LEU A 1 175 ? 12.789 -13.691 -12.293 1.00 92.19 175 LEU A N 1
ATOM 1415 C CA . LEU A 1 175 ? 12.581 -12.810 -13.440 1.00 92.19 175 LEU A CA 1
ATOM 1416 C C . LEU A 1 175 ? 13.919 -12.323 -13.998 1.00 92.19 175 LEU A C 1
ATOM 1418 O O . LEU A 1 175 ? 14.884 -12.143 -13.260 1.00 92.19 175 LEU A O 1
ATOM 1422 N N . GLU A 1 176 ? 13.944 -12.036 -15.299 1.00 92.62 176 GLU A N 1
ATOM 1423 C CA . GLU A 1 176 ? 15.058 -11.307 -15.906 1.00 92.62 176 GLU A CA 1
ATOM 1424 C C . GLU A 1 176 ? 15.122 -9.896 -15.296 1.00 92.62 176 GLU A C 1
ATOM 1426 O O . GLU A 1 176 ? 14.136 -9.156 -15.396 1.00 92.62 176 GLU A O 1
ATOM 1431 N N . PRO A 1 177 ? 16.230 -9.499 -14.648 1.00 93.88 177 PRO A N 1
ATOM 1432 C CA . PRO A 1 177 ? 16.281 -8.253 -13.903 1.00 93.88 177 PRO A CA 1
ATOM 1433 C C . PRO A 1 177 ? 16.195 -7.040 -14.833 1.00 93.88 177 PRO A C 1
ATOM 1435 O O . PRO A 1 177 ? 16.993 -6.857 -15.750 1.00 93.88 177 PRO A O 1
ATOM 1438 N N . LEU A 1 178 ? 15.265 -6.138 -14.530 1.00 91.69 178 LEU A N 1
ATOM 1439 C CA . LEU A 1 178 ? 15.281 -4.778 -15.059 1.00 91.69 178 LEU A CA 1
ATOM 1440 C C . LEU A 1 178 ? 16.373 -3.962 -14.362 1.00 91.69 178 LEU A C 1
ATOM 1442 O O . LEU A 1 178 ? 16.411 -3.927 -13.124 1.00 91.69 178 LEU A O 1
ATOM 1446 N N . ALA A 1 179 ? 17.213 -3.294 -15.158 1.00 89.56 179 ALA A N 1
ATOM 1447 C CA . ALA A 1 179 ? 18.227 -2.360 -14.677 1.00 89.56 179 ALA A CA 1
ATOM 1448 C C . ALA A 1 179 ? 17.612 -1.314 -13.732 1.00 89.56 179 ALA A C 1
ATOM 1450 O O . ALA A 1 179 ? 16.492 -0.848 -13.953 1.00 89.56 179 ALA A O 1
ATOM 1451 N N . ASP A 1 180 ? 18.353 -0.988 -12.672 1.00 91.44 180 ASP A N 1
ATOM 1452 C CA . ASP A 1 180 ? 18.014 -0.085 -11.562 1.00 91.44 180 ASP A CA 1
ATOM 1453 C C . ASP A 1 180 ? 16.814 -0.515 -10.703 1.00 91.44 180 ASP A C 1
ATOM 1455 O O . ASP A 1 180 ? 16.933 -0.619 -9.482 1.00 91.44 180 ASP A O 1
ATOM 1459 N N . VAL A 1 181 ? 15.675 -0.839 -11.321 1.00 94.31 181 VAL A N 1
ATOM 1460 C CA . VAL A 1 181 ? 14.427 -1.20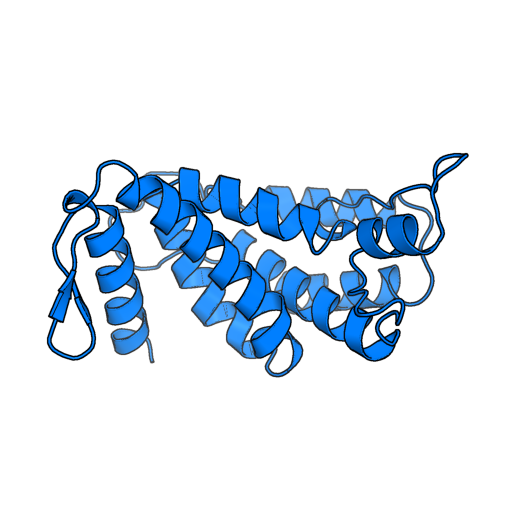3 -10.635 1.00 94.31 181 VAL A CA 1
ATOM 1461 C C . VAL A 1 181 ? 14.618 -2.456 -9.786 1.00 94.31 181 VAL A C 1
ATOM 1463 O O . VAL A 1 181 ? 14.347 -2.441 -8.591 1.00 94.31 181 VAL A O 1
ATOM 1466 N N . THR A 1 182 ? 15.103 -3.551 -10.374 1.00 95.56 182 THR A N 1
ATOM 1467 C CA . THR A 1 182 ? 15.164 -4.843 -9.665 1.00 95.56 182 THR A CA 1
ATOM 1468 C C . THR A 1 182 ? 16.130 -4.787 -8.492 1.00 95.56 182 THR A C 1
ATOM 1470 O O . THR A 1 182 ? 15.794 -5.231 -7.398 1.00 95.56 182 THR A O 1
ATOM 1473 N N . ALA A 1 183 ? 17.310 -4.201 -8.710 1.00 95.62 183 ALA A N 1
ATOM 1474 C CA . ALA A 1 183 ? 18.341 -4.079 -7.689 1.00 95.62 183 ALA A CA 1
ATOM 1475 C C . ALA A 1 183 ? 17.866 -3.228 -6.502 1.00 95.62 183 ALA A C 1
ATOM 1477 O O . ALA A 1 183 ? 18.010 -3.648 -5.355 1.00 95.62 183 ALA A O 1
ATOM 1478 N N . MET A 1 184 ? 17.249 -2.073 -6.777 1.00 96.50 184 MET A N 1
ATOM 1479 C CA . MET A 1 184 ? 16.731 -1.187 -5.736 1.00 96.50 184 MET A CA 1
ATOM 1480 C C . MET A 1 184 ? 15.613 -1.856 -4.930 1.00 96.50 184 MET A C 1
ATOM 1482 O O . MET A 1 184 ? 15.689 -1.898 -3.706 1.00 96.50 184 MET A O 1
ATOM 1486 N N . LEU A 1 185 ? 14.604 -2.434 -5.595 1.00 96.62 185 LEU A N 1
ATOM 1487 C CA . LEU A 1 185 ? 13.471 -3.033 -4.884 1.00 96.62 185 LEU A CA 1
ATOM 1488 C C . LEU A 1 185 ? 13.888 -4.249 -4.048 1.00 96.62 185 LEU A C 1
ATOM 1490 O O . LEU A 1 185 ? 13.355 -4.433 -2.957 1.00 96.62 185 LEU A O 1
ATOM 1494 N N . LEU A 1 186 ? 14.833 -5.067 -4.529 1.00 97.38 186 LEU A N 1
ATOM 1495 C CA . LEU A 1 186 ? 15.384 -6.178 -3.745 1.00 97.38 186 LEU A CA 1
ATOM 1496 C C . LEU A 1 186 ? 16.122 -5.674 -2.502 1.00 97.38 186 LEU A C 1
ATOM 1498 O O . LEU A 1 186 ? 15.883 -6.196 -1.415 1.00 97.38 186 LEU A O 1
ATOM 1502 N N . LEU A 1 187 ? 16.983 -4.662 -2.651 1.00 97.31 187 LEU A N 1
ATOM 1503 C CA . LEU A 1 187 ? 17.706 -4.066 -1.527 1.00 97.31 187 LEU A CA 1
ATOM 1504 C C . LEU A 1 187 ? 16.733 -3.515 -0.479 1.00 97.31 187 LEU A C 1
ATOM 1506 O O . LEU A 1 187 ? 16.820 -3.882 0.688 1.00 97.31 187 LEU A O 1
ATOM 1510 N N . ASP A 1 188 ? 15.776 -2.694 -0.908 1.00 97.19 188 ASP A N 1
ATOM 1511 C CA . ASP A 1 188 ? 14.797 -2.060 -0.025 1.00 97.19 188 ASP A CA 1
ATOM 1512 C C . ASP A 1 188 ? 13.904 -3.073 0.697 1.00 97.19 188 ASP A C 1
ATOM 1514 O O . ASP A 1 188 ? 13.576 -2.903 1.873 1.00 97.19 188 ASP A O 1
ATOM 1518 N N . PHE A 1 189 ? 13.504 -4.139 0.001 1.00 97.88 189 PHE A N 1
ATOM 1519 C CA . PHE A 1 189 ? 12.705 -5.204 0.592 1.00 97.88 189 PHE A CA 1
ATOM 1520 C C . PHE A 1 189 ? 13.496 -5.968 1.664 1.00 97.88 189 PHE A C 1
ATOM 1522 O O . PHE A 1 189 ? 12.972 -6.214 2.754 1.00 97.88 189 PHE A O 1
ATOM 1529 N N . LEU A 1 190 ? 14.753 -6.321 1.374 1.00 97.75 190 LEU A N 1
ATOM 1530 C CA . LEU A 1 190 ? 15.627 -7.052 2.296 1.00 97.75 190 LEU A CA 1
ATOM 1531 C C . LEU A 1 190 ? 16.066 -6.195 3.488 1.00 97.75 190 LEU A C 1
ATOM 1533 O O . LEU A 1 190 ? 16.139 -6.703 4.598 1.00 97.75 190 LEU A O 1
ATOM 1537 N N . GLU A 1 191 ? 16.302 -4.897 3.303 1.00 97.12 191 GLU A N 1
ATOM 1538 C CA . GLU A 1 191 ? 16.639 -3.990 4.410 1.00 97.12 191 GLU A CA 1
ATOM 1539 C C . GLU A 1 191 ? 15.507 -3.913 5.444 1.00 97.12 191 GLU A C 1
ATOM 1541 O O . GLU A 1 191 ? 15.755 -3.776 6.641 1.00 97.12 191 GLU A O 1
ATOM 1546 N N . VAL A 1 192 ? 14.255 -4.023 4.988 1.00 97.12 192 VAL A N 1
ATOM 1547 C CA . VAL A 1 192 ? 13.084 -3.951 5.866 1.00 97.12 192 VAL A CA 1
ATOM 1548 C C . VAL A 1 192 ? 12.684 -5.317 6.424 1.00 97.12 192 VAL A C 1
ATOM 1550 O O . VAL A 1 192 ? 12.206 -5.367 7.554 1.00 97.12 192 VAL A O 1
ATOM 1553 N N . SER A 1 193 ? 12.818 -6.406 5.659 1.00 93.31 193 SER A N 1
ATOM 1554 C CA . SER A 1 193 ? 12.229 -7.721 5.994 1.00 93.31 193 SER A CA 1
ATOM 1555 C C . SER A 1 193 ? 13.180 -8.925 5.929 1.00 93.31 193 SER A C 1
ATOM 1557 O O . SER A 1 193 ? 12.713 -10.063 6.024 1.00 93.31 193 SER A O 1
ATOM 1559 N N . GLY A 1 194 ? 14.476 -8.680 5.724 1.00 81.44 194 GLY A N 1
ATOM 1560 C CA . GLY A 1 194 ? 15.535 -9.695 5.676 1.00 81.44 194 GLY A CA 1
ATOM 1561 C C . GLY A 1 194 ? 16.076 -10.122 7.033 1.00 81.44 194 GLY A C 1
ATOM 1562 O O . GLY A 1 194 ? 15.764 -9.475 8.057 1.00 81.44 194 GLY A O 1
#

Solvent-accessible surface area (backbone atoms only — not comparable to full-atom values): 10647 Å² total; per-residue (Å²): 115,68,67,65,54,48,54,53,43,52,52,51,52,37,34,76,70,52,34,74,40,84,51,100,93,40,80,47,42,34,74,81,38,96,62,33,55,66,50,47,38,50,53,51,19,47,47,56,46,48,39,13,44,47,55,16,39,79,38,63,78,52,18,50,71,53,15,26,47,49,34,38,47,24,69,76,37,54,68,34,40,56,42,26,50,54,47,38,40,58,53,34,30,66,77,71,51,48,82,79,74,84,56,90,90,60,51,72,65,59,45,40,43,60,66,35,42,58,69,55,96,91,41,69,60,53,68,70,60,47,50,35,25,47,39,10,36,41,30,24,52,34,27,30,24,72,40,65,47,86,76,77,89,83,86,74,77,68,91,61,31,54,70,56,52,55,50,41,54,58,46,49,74,72,45,88,76,50,82,70,57,45,62,50,47,52,50,42,30,41,77,59,61,104

Mean predicted aligned error: 3.99 Å

InterPro domains:
  IPR012476 mRNA export factor GLE1-like [PF07817] (3-194)
  IPR012476 mRNA export factor GLE1-like [PTHR12960] (2-194)
  IPR038506 GLE1-like superfamily [G3DSA:1.25.40.510] (1-194)

Sequence (194 aa):
AGSKLREVFDKINNLLSGKAVQTEGQSVSVTQHPQGLDFVYYKLAEKFVKHGEGEVSFHHDSAFPIAVVLSGIWELHPRVGDIFLAHLHKKCPYSVPFYPARKEGTSMEEYQRMLGYEVRDSKVEEQDHFLKRMSGMIRLYAAIIQLRWPYGNKQGAHPHGLSYGWRWLAQMLNLEPLADVTAMLLLDFLEVSG

pLDDT: mean 94.16, std 5.88, range [60.91, 98.75]

Nearest PDB structures (foldseek):
  6b4i-assembly2_A  TM=9.868E-01  e=2.153E-21  Homo sapiens
  6b4f-assembly2_A  TM=9.866E-01  e=1.172E-20  Homo sapiens
  3peu-assembly1_B  TM=7.574E-01  e=5.182E-09  Saccharomyces cerevisiae
  3pev-assembly2_B  TM=7.614E-01  e=2.109E-08  Saccharomyces cerevisiae
  6b4g-assembly4_G  TM=6.996E-01  e=3.642E-05  Thermochaetoides thermophila DSM 1495